Protein AF-A0A7J8TCL9-F1 (afdb_monomer)

Foldseek 3Di:
DQVVVLVVLVVVCVVPPDPFKDKDADPPDSQKIKMWGQADPPALRHLFIWIKIWGHDPPPPQAAIFIFTPFQFLAQQADRRRGGDDCCNPVVPDNPDGPVNVVVVVNVCRVPPDLPDTPHVVLSVCCVPPVPVSSLVRN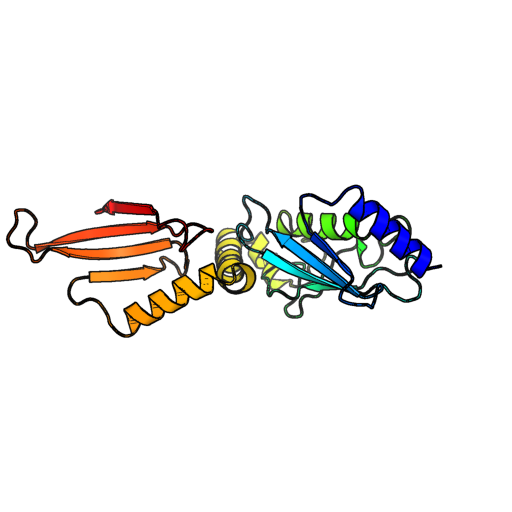LSRLVGGLPPQSVVLVVVQVVCVVPPDPFKHKDDDPNRSQKMKMWGADCDPDPCHRPIWIKIWGHDSPPPVDGIDIDTDD

Structure (mmCIF, N/CA/C/O backbone):
data_AF-A0A7J8TCL9-F1
#
_entry.id   AF-A0A7J8TCL9-F1
#
loop_
_atom_site.group_PDB
_atom_site.id
_atom_site.type_symbol
_atom_site.label_atom_id
_atom_site.label_alt_id
_atom_site.label_comp_id
_atom_site.label_asym_id
_atom_site.label_entity_id
_atom_site.label_seq_id
_atom_site.pdbx_PDB_ins_code
_atom_site.Cartn_x
_atom_site.Cartn_y
_atom_site.Cartn_z
_atom_site.occupancy
_atom_site.B_iso_or_equiv
_atom_site.auth_seq_id
_atom_site.auth_comp_id
_atom_site.auth_asym_id
_atom_site.auth_atom_id
_atom_site.pdbx_PDB_model_num
ATOM 1 N N . MET A 1 1 ? 24.666 -1.829 -22.861 1.00 77.06 1 MET A N 1
ATOM 2 C CA . MET A 1 1 ? 23.802 -0.629 -23.005 1.00 77.06 1 MET A CA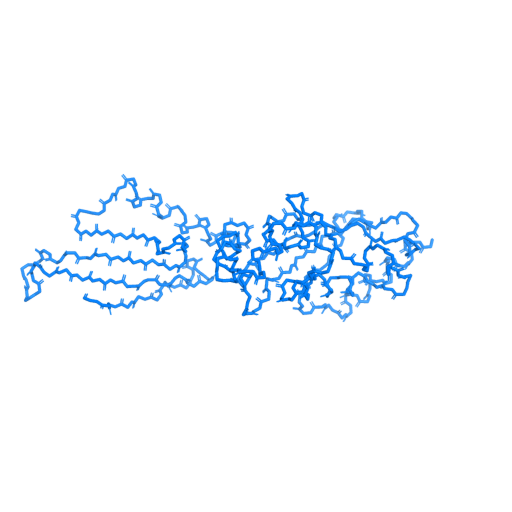 1
ATOM 3 C C . MET A 1 1 ? 22.870 -0.451 -21.810 1.00 77.06 1 MET A C 1
ATOM 5 O O . MET A 1 1 ? 22.810 0.667 -21.307 1.00 77.06 1 MET A O 1
ATOM 9 N N . ALA A 1 2 ? 22.242 -1.523 -21.305 1.00 89.50 2 ALA A N 1
ATOM 10 C CA . ALA A 1 2 ? 21.388 -1.484 -20.113 1.00 89.50 2 ALA A CA 1
ATOM 11 C C . ALA A 1 2 ? 22.060 -0.831 -18.897 1.00 89.50 2 ALA A C 1
ATOM 13 O O . ALA A 1 2 ? 21.565 0.176 -18.406 1.00 89.50 2 ALA A O 1
ATOM 14 N N . SER A 1 3 ? 23.256 -1.274 -18.499 1.00 93.06 3 SER A N 1
ATOM 15 C CA . SER A 1 3 ? 23.971 -0.702 -17.344 1.00 93.06 3 SER A CA 1
ATOM 16 C C . SER A 1 3 ? 24.207 0.810 -17.461 1.00 93.06 3 SER A C 1
ATOM 18 O O . SER A 1 3 ? 24.029 1.538 -16.492 1.00 93.06 3 SER A O 1
ATOM 20 N N . LYS A 1 4 ? 24.534 1.320 -18.661 1.00 94.44 4 LYS A N 1
ATOM 21 C CA . LYS A 1 4 ? 24.709 2.768 -18.897 1.00 94.44 4 LYS A CA 1
ATOM 22 C C . LYS A 1 4 ? 23.394 3.530 -18.714 1.00 94.44 4 LYS A C 1
ATOM 24 O O . LYS A 1 4 ? 23.402 4.629 -18.168 1.00 94.44 4 LYS A O 1
ATOM 29 N N . ARG A 1 5 ? 22.275 2.952 -19.165 1.00 96.06 5 ARG A N 1
ATOM 30 C CA . ARG A 1 5 ? 20.936 3.521 -18.972 1.00 96.06 5 ARG A CA 1
ATOM 31 C C . ARG A 1 5 ? 20.541 3.527 -17.493 1.00 96.06 5 ARG A C 1
ATOM 33 O O . ARG A 1 5 ? 20.107 4.562 -17.007 1.00 96.06 5 ARG A O 1
ATOM 40 N N . ILE A 1 6 ? 20.743 2.415 -16.791 1.00 95.56 6 ILE A N 1
ATOM 41 C CA . ILE A 1 6 ? 20.432 2.269 -15.362 1.00 95.56 6 ILE A CA 1
ATOM 42 C C . ILE A 1 6 ? 21.233 3.275 -14.530 1.00 95.56 6 ILE A C 1
ATOM 44 O O . ILE A 1 6 ? 20.659 4.012 -13.737 1.00 95.56 6 ILE A O 1
ATOM 48 N N . LEU A 1 7 ? 22.545 3.382 -14.769 1.00 94.81 7 LEU A N 1
ATOM 49 C CA . LEU A 1 7 ? 23.401 4.354 -14.082 1.00 94.81 7 LEU A CA 1
ATOM 50 C C . LEU A 1 7 ? 22.993 5.803 -14.364 1.00 94.81 7 LEU A C 1
ATOM 52 O O . LEU A 1 7 ? 23.144 6.656 -13.495 1.00 94.81 7 LEU A O 1
ATOM 56 N N . LYS A 1 8 ? 22.491 6.096 -15.569 1.00 95.69 8 LYS A N 1
ATOM 57 C CA . LYS A 1 8 ? 21.950 7.420 -15.883 1.00 95.69 8 LYS A CA 1
ATOM 58 C C . LYS A 1 8 ? 20.696 7.703 -15.053 1.00 95.69 8 LYS A C 1
ATOM 60 O O . LYS A 1 8 ? 20.659 8.728 -14.389 1.00 95.69 8 LYS A O 1
ATOM 65 N N . GLU A 1 9 ? 19.721 6.793 -15.043 1.00 95.44 9 GLU A N 1
ATOM 66 C CA . GLU A 1 9 ? 18.497 6.979 -14.249 1.00 95.44 9 GLU A CA 1
ATOM 67 C C . GLU A 1 9 ? 18.783 7.077 -12.750 1.00 95.44 9 GLU A C 1
ATOM 69 O O . GLU A 1 9 ? 18.180 7.901 -12.074 1.00 95.44 9 GLU A O 1
ATOM 74 N N . LEU A 1 10 ? 19.744 6.304 -12.235 1.00 94.44 10 LEU A N 1
ATOM 75 C CA . LEU A 1 10 ? 20.178 6.408 -10.844 1.00 94.44 10 LEU A CA 1
ATOM 76 C C . LEU A 1 10 ? 20.744 7.798 -10.526 1.00 94.44 10 LEU A C 1
ATOM 78 O O . LEU A 1 10 ? 20.388 8.384 -9.509 1.00 94.44 10 LEU A O 1
ATOM 82 N N . LYS A 1 11 ? 21.596 8.346 -11.401 1.00 94.94 11 LYS A N 1
ATOM 83 C CA . LYS A 1 11 ? 22.138 9.705 -11.236 1.00 94.94 11 LYS A CA 1
ATOM 84 C C . LYS A 1 11 ? 21.049 10.768 -11.308 1.00 94.94 11 LYS A C 1
ATOM 86 O O . LYS A 1 11 ? 21.080 11.712 -10.525 1.00 94.94 11 LYS A O 1
ATOM 91 N N . ASP A 1 12 ? 20.101 10.613 -12.228 1.00 93.94 12 ASP A N 1
ATOM 92 C CA . ASP A 1 12 ? 18.977 11.537 -12.371 1.00 93.94 12 ASP A CA 1
ATOM 93 C C . ASP A 1 12 ? 18.110 11.523 -11.095 1.00 93.94 12 ASP A C 1
ATOM 95 O O . ASP A 1 12 ? 17.782 12.584 -10.577 1.00 93.94 12 ASP A O 1
ATOM 99 N N . LEU A 1 13 ? 17.846 10.343 -10.517 1.00 93.44 13 LEU A N 1
ATOM 100 C CA . LEU A 1 13 ? 17.117 10.187 -9.249 1.00 93.44 13 LEU A CA 1
ATOM 101 C C . LEU A 1 13 ? 17.879 10.706 -8.025 1.00 93.44 13 LEU A C 1
ATOM 103 O O . LEU A 1 13 ? 17.266 11.218 -7.098 1.00 93.44 13 LEU A O 1
ATOM 107 N N . GLN A 1 14 ? 19.207 10.576 -7.996 1.00 92.00 14 GLN A N 1
ATOM 108 C CA . GLN A 1 14 ? 20.030 11.158 -6.928 1.00 92.00 14 GLN A CA 1
ATOM 109 C C . GLN A 1 14 ? 20.049 12.686 -6.993 1.00 92.00 14 GLN A C 1
ATOM 111 O O . GLN A 1 14 ? 20.155 13.347 -5.963 1.00 92.00 14 GLN A O 1
ATOM 116 N N . LYS A 1 15 ? 19.974 13.244 -8.206 1.00 94.06 15 LYS A N 1
ATOM 117 C CA . LYS A 1 15 ? 19.940 14.687 -8.432 1.00 94.06 15 LYS A CA 1
ATOM 118 C C . LYS A 1 15 ? 18.568 15.286 -8.117 1.00 94.06 15 LYS A C 1
ATOM 120 O O . LYS A 1 15 ? 18.516 16.386 -7.578 1.00 94.06 15 LYS A O 1
ATOM 125 N N . ASP A 1 16 ? 17.499 14.589 -8.484 1.00 91.25 16 ASP A N 1
ATOM 126 C CA . ASP A 1 16 ? 16.115 15.036 -8.321 1.00 91.25 16 ASP A CA 1
ATOM 127 C C . ASP A 1 16 ? 15.238 13.868 -7.831 1.00 91.25 16 ASP A C 1
ATOM 129 O O . ASP A 1 16 ? 14.601 13.171 -8.634 1.00 91.25 16 ASP A O 1
ATOM 133 N N . PRO A 1 17 ? 15.271 13.566 -6.518 1.00 90.25 17 PRO A N 1
ATOM 134 C CA . PRO A 1 17 ? 14.519 12.452 -5.963 1.00 90.25 17 PRO A CA 1
ATOM 135 C C . PRO A 1 17 ? 13.010 12.750 -5.980 1.00 90.25 17 PRO A C 1
ATOM 137 O O . PRO A 1 17 ? 12.591 13.832 -5.563 1.00 90.25 17 PRO A O 1
ATOM 140 N N . PRO A 1 18 ? 12.160 11.796 -6.405 1.00 90.31 18 PRO A N 1
ATOM 141 C CA . PRO A 1 18 ? 10.716 11.990 -6.395 1.00 90.31 18 PRO A CA 1
ATOM 142 C C . PRO A 1 18 ? 10.197 12.164 -4.963 1.00 90.31 18 PRO A C 1
ATOM 144 O O . PRO A 1 18 ? 10.511 11.386 -4.070 1.00 90.31 18 PR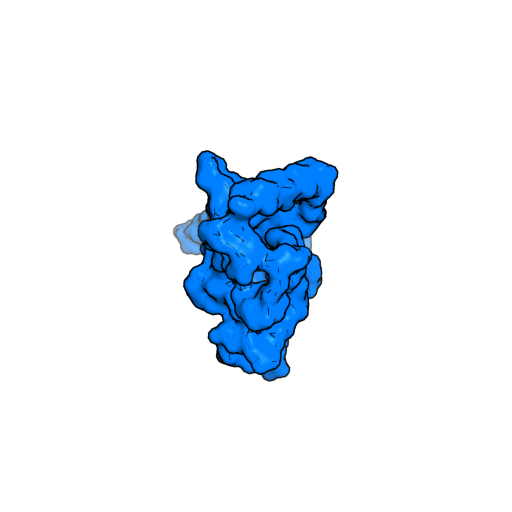O A O 1
ATOM 147 N N . ASN A 1 19 ? 9.337 13.155 -4.743 1.00 90.88 19 ASN A N 1
ATOM 148 C CA . ASN A 1 19 ? 8.748 13.426 -3.426 1.00 90.88 19 ASN A CA 1
ATOM 149 C C . ASN A 1 19 ? 7.701 12.385 -2.981 1.00 90.88 19 ASN A C 1
ATOM 151 O O . ASN A 1 19 ? 7.330 12.347 -1.812 1.00 90.88 19 ASN A O 1
ATOM 155 N N . PHE A 1 20 ? 7.222 11.552 -3.905 1.00 88.94 20 PHE A N 1
ATOM 156 C CA . PHE A 1 20 ? 6.178 10.554 -3.668 1.00 88.94 20 PHE A CA 1
ATOM 157 C C . PHE A 1 20 ? 6.724 9.134 -3.462 1.00 88.94 20 PHE A C 1
ATOM 159 O O . PHE A 1 20 ? 5.944 8.222 -3.207 1.00 88.94 20 PHE A O 1
ATOM 166 N N . CYS A 1 21 ? 8.033 8.895 -3.601 1.00 93.88 21 CYS A N 1
ATOM 167 C CA . CYS A 1 21 ? 8.621 7.587 -3.305 1.00 93.88 21 CYS A CA 1
ATOM 168 C C . CYS A 1 21 ? 10.131 7.661 -3.054 1.00 93.88 21 CYS A C 1
ATOM 170 O O . CYS A 1 21 ? 10.823 8.567 -3.498 1.00 93.88 21 CYS A O 1
ATOM 172 N N . SER A 1 22 ? 10.663 6.660 -2.365 1.00 93.75 22 SER A N 1
ATOM 173 C CA . SER A 1 22 ? 12.096 6.385 -2.296 1.00 93.75 22 SER A CA 1
ATOM 174 C C . SER A 1 22 ? 12.431 5.250 -3.255 1.00 93.75 22 SER A C 1
ATOM 176 O O . SER A 1 22 ? 11.713 4.254 -3.293 1.00 93.75 22 SER A O 1
ATOM 178 N N . LEU A 1 23 ? 13.521 5.387 -4.009 1.00 94.19 23 LEU A N 1
ATOM 179 C CA . LEU A 1 23 ? 13.993 4.405 -4.987 1.00 94.19 23 LEU A CA 1
ATOM 180 C C . LEU A 1 23 ? 15.493 4.191 -4.814 1.00 94.19 23 LEU A C 1
ATOM 182 O O . LEU A 1 23 ? 16.252 5.159 -4.805 1.00 94.19 23 LEU A O 1
ATOM 186 N N . ALA A 1 24 ? 15.922 2.936 -4.714 1.00 91.94 24 ALA A N 1
ATOM 187 C CA . ALA A 1 24 ? 17.337 2.591 -4.649 1.00 91.94 24 ALA A CA 1
ATOM 188 C C . ALA A 1 24 ? 17.596 1.174 -5.187 1.00 91.94 24 ALA A C 1
ATOM 190 O O . ALA A 1 24 ? 16.719 0.316 -5.072 1.00 91.94 24 ALA A O 1
ATOM 191 N N . PRO A 1 25 ? 18.791 0.892 -5.732 1.00 93.88 25 PRO A N 1
ATOM 192 C CA . PRO A 1 25 ? 19.242 -0.476 -5.968 1.00 93.88 25 PRO A CA 1
ATOM 193 C C . PRO A 1 25 ? 19.217 -1.322 -4.684 1.00 93.88 25 PRO A C 1
ATOM 195 O O . PRO A 1 25 ? 19.504 -0.825 -3.594 1.00 93.88 25 PRO A O 1
ATOM 198 N N . GLU A 1 26 ? 18.863 -2.597 -4.814 1.00 90.38 26 GLU A N 1
ATOM 199 C CA . GLU A 1 26 ? 18.900 -3.588 -3.742 1.00 90.38 26 GLU A CA 1
ATOM 200 C C . GLU A 1 26 ? 20.303 -4.210 -3.700 1.00 90.38 26 GLU A C 1
ATOM 202 O O . GLU A 1 26 ? 20.681 -4.996 -4.568 1.00 90.38 26 GLU A O 1
ATOM 207 N N . ASN A 1 27 ? 21.067 -3.880 -2.657 1.00 81.94 27 ASN A N 1
ATOM 208 C CA . ASN A 1 27 ? 22.441 -4.350 -2.454 1.00 81.94 27 ASN A CA 1
ATOM 209 C C . ASN A 1 27 ? 23.379 -3.954 -3.616 1.00 81.94 27 ASN A C 1
ATOM 211 O O . ASN A 1 27 ? 23.321 -2.835 -4.124 1.00 81.94 27 ASN A O 1
ATOM 215 N N . GLU A 1 28 ? 24.279 -4.859 -4.007 1.00 82.75 28 GLU A N 1
ATOM 216 C CA . GLU A 1 28 ? 25.274 -4.645 -5.064 1.00 82.75 28 GLU A CA 1
ATOM 217 C C . GLU A 1 28 ? 24.708 -4.862 -6.481 1.00 82.75 28 GLU A C 1
ATOM 219 O O . GLU A 1 28 ? 25.339 -4.465 -7.464 1.00 82.75 28 GLU A O 1
ATOM 224 N N . ASP A 1 29 ? 23.516 -5.463 -6.614 1.00 89.25 29 ASP A N 1
ATOM 225 C CA . ASP A 1 29 ? 22.905 -5.723 -7.919 1.00 89.25 29 ASP A CA 1
ATOM 226 C C . ASP A 1 29 ? 22.082 -4.523 -8.402 1.00 89.25 29 ASP A C 1
ATOM 228 O O . ASP A 1 29 ? 20.910 -4.337 -8.079 1.00 89.25 29 ASP A O 1
ATOM 232 N N . MET A 1 30 ? 22.698 -3.726 -9.271 1.00 91.31 30 MET A N 1
ATOM 233 C CA . MET A 1 30 ? 22.084 -2.551 -9.893 1.00 91.31 30 MET A CA 1
ATOM 234 C C . MET A 1 30 ? 20.908 -2.861 -10.841 1.00 91.31 30 MET A C 1
ATOM 236 O O . MET A 1 30 ? 20.262 -1.920 -11.305 1.00 91.31 30 MET A O 1
ATOM 240 N N . PHE A 1 31 ? 20.598 -4.128 -11.135 1.00 95.75 31 PHE A N 1
ATOM 241 C CA . PHE A 1 31 ? 19.406 -4.521 -11.899 1.00 95.75 31 PHE A CA 1
ATOM 242 C C . PHE A 1 31 ? 18.189 -4.803 -11.017 1.00 95.75 31 PHE A C 1
ATOM 244 O O . PHE A 1 31 ? 17.072 -4.874 -11.533 1.00 95.75 31 PHE A O 1
ATOM 251 N N . ILE A 1 32 ? 18.368 -4.926 -9.704 1.00 96.50 32 ILE A N 1
ATOM 252 C CA . ILE A 1 32 ? 17.274 -5.135 -8.759 1.00 96.50 32 ILE A CA 1
ATOM 253 C C . ILE A 1 32 ? 17.160 -3.897 -7.896 1.00 96.50 32 ILE A C 1
ATOM 255 O O . ILE A 1 32 ? 18.137 -3.425 -7.334 1.00 96.50 32 ILE A O 1
ATOM 259 N N . TRP A 1 33 ? 15.975 -3.311 -7.849 1.00 96.81 33 TRP A N 1
ATOM 260 C CA . TRP A 1 33 ? 15.717 -2.092 -7.105 1.00 96.81 33 TRP A CA 1
ATOM 261 C C . TRP A 1 33 ? 14.600 -2.334 -6.102 1.00 96.81 33 TRP A C 1
ATOM 263 O O . TRP A 1 33 ? 13.673 -3.118 -6.333 1.00 96.81 33 TRP A O 1
ATOM 273 N N . GLN A 1 34 ? 14.688 -1.620 -4.993 1.00 96.25 34 GLN A N 1
ATOM 274 C CA . GLN A 1 34 ? 13.631 -1.490 -4.013 1.00 96.25 34 GLN A CA 1
ATOM 275 C C . GLN A 1 34 ? 13.021 -0.097 -4.117 1.00 96.25 34 GLN A C 1
ATOM 277 O O . GLN A 1 34 ? 13.719 0.901 -4.334 1.00 96.25 34 GLN A O 1
ATOM 282 N N . ALA A 1 35 ? 11.707 -0.043 -3.961 1.00 96.56 35 ALA A N 1
ATOM 283 C CA . ALA A 1 35 ? 10.979 1.201 -3.862 1.00 96.56 35 ALA A CA 1
ATOM 284 C C . ALA A 1 35 ? 10.091 1.187 -2.629 1.00 96.56 35 ALA A C 1
ATOM 286 O O . ALA A 1 35 ? 9.530 0.151 -2.272 1.00 96.56 35 ALA A O 1
ATOM 287 N N . THR A 1 36 ? 9.915 2.357 -2.039 1.00 95.56 36 THR A N 1
ATOM 288 C CA . THR A 1 36 ? 8.954 2.559 -0.965 1.00 95.56 36 THR A CA 1
ATOM 289 C C . THR A 1 36 ? 8.138 3.798 -1.264 1.00 95.56 36 THR A C 1
ATOM 291 O O . THR A 1 36 ? 8.709 4.846 -1.554 1.00 95.56 36 THR A O 1
ATOM 294 N N . MET A 1 37 ? 6.817 3.706 -1.175 1.00 95.88 37 MET A N 1
ATOM 295 C CA . MET A 1 37 ? 5.927 4.849 -1.370 1.00 95.88 37 MET A CA 1
ATOM 296 C C . MET A 1 37 ? 4.851 4.901 -0.282 1.00 95.88 37 MET A C 1
ATOM 298 O O . MET A 1 37 ? 4.347 3.847 0.119 1.00 95.88 37 MET A O 1
ATOM 302 N N . PRO A 1 38 ? 4.504 6.095 0.227 1.00 95.12 38 PRO A N 1
ATOM 303 C CA . PRO A 1 38 ? 3.322 6.255 1.055 1.00 95.12 38 PRO A CA 1
ATOM 304 C C . PRO A 1 38 ? 2.065 6.007 0.214 1.00 95.12 38 PRO A C 1
ATOM 306 O O . PRO A 1 38 ? 2.077 6.175 -1.007 1.00 95.12 38 PRO A O 1
ATOM 309 N N . GLY A 1 39 ? 0.971 5.615 0.855 1.00 95.75 39 GLY A N 1
ATOM 310 C CA . GLY A 1 39 ? -0.330 5.637 0.203 1.00 95.75 39 GLY A CA 1
ATOM 311 C C . GLY A 1 39 ? -0.820 7.073 -0.014 1.00 95.75 39 GLY A C 1
ATOM 312 O O . GLY A 1 39 ? -0.538 7.939 0.821 1.00 95.75 39 GLY A O 1
ATOM 313 N N . PRO A 1 40 ? -1.548 7.350 -1.111 1.00 96.00 40 PRO A N 1
ATOM 314 C CA . PRO A 1 40 ? -2.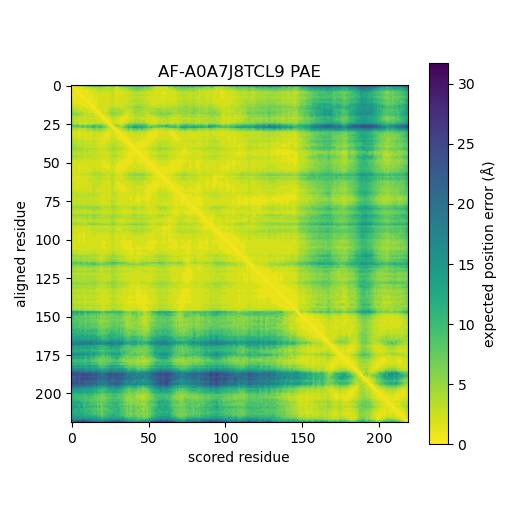063 8.687 -1.380 1.00 96.00 40 PRO A CA 1
ATOM 315 C C . PRO A 1 40 ? -3.002 9.207 -0.287 1.00 96.00 40 PRO A C 1
ATOM 317 O O . PRO A 1 40 ? -3.791 8.445 0.275 1.00 96.00 40 PRO A O 1
ATOM 320 N N . LEU A 1 41 ? -2.954 10.516 -0.036 1.00 91.69 41 LEU A N 1
ATOM 321 C CA . LEU A 1 41 ? -3.921 11.203 0.825 1.00 91.69 41 LEU A CA 1
ATOM 322 C C . LEU A 1 41 ? -5.334 11.100 0.241 1.00 91.69 41 LEU A C 1
ATOM 324 O O . LEU A 1 41 ? -5.502 11.082 -0.980 1.00 91.69 41 LEU A O 1
ATOM 328 N N . ASN A 1 42 ? -6.342 11.093 1.111 1.00 91.56 42 ASN A N 1
ATOM 329 C CA . ASN A 1 42 ? -7.755 10.944 0.762 1.00 91.56 42 ASN A CA 1
ATOM 330 C C . ASN A 1 42 ? -8.051 9.653 -0.021 1.00 91.56 42 ASN A C 1
ATOM 332 O O . ASN A 1 42 ? -8.952 9.605 -0.855 1.00 91.56 42 ASN A O 1
ATOM 336 N N . SER A 1 43 ? -7.278 8.600 0.243 1.00 95.50 43 SER A N 1
ATOM 337 C CA . SER A 1 43 ? -7.477 7.266 -0.321 1.00 95.50 43 SER A CA 1
ATOM 338 C C . SER A 1 43 ? -7.553 6.235 0.811 1.00 95.50 43 SER A C 1
ATOM 340 O O . SER A 1 43 ? -7.050 6.488 1.909 1.00 95.50 43 SER A O 1
ATOM 342 N N . PRO A 1 44 ? -8.111 5.032 0.585 1.00 96.31 44 PRO A N 1
ATOM 343 C CA . PRO A 1 44 ? -8.070 3.965 1.590 1.00 96.31 44 PRO A CA 1
ATOM 344 C C . PRO A 1 44 ? -6.642 3.457 1.885 1.00 96.31 44 PRO A C 1
ATOM 346 O O . PRO A 1 44 ? -6.450 2.607 2.752 1.00 96.31 44 PRO A O 1
ATOM 349 N N . TYR A 1 45 ? -5.635 3.957 1.165 1.00 97.31 45 TYR A N 1
ATOM 350 C CA . TYR A 1 45 ? -4.224 3.628 1.346 1.00 97.31 45 TYR A CA 1
ATOM 351 C C . TYR A 1 45 ? -3.470 4.638 2.215 1.00 97.31 45 TYR A C 1
ATOM 353 O O . TYR A 1 45 ? -2.313 4.389 2.554 1.00 97.31 45 TYR A O 1
ATOM 361 N N . GLU A 1 46 ? -4.101 5.757 2.579 1.00 93.69 46 GLU A N 1
ATOM 362 C CA . GLU A 1 46 ? -3.499 6.805 3.403 1.00 93.69 46 GLU A CA 1
ATOM 363 C C . GLU A 1 46 ? -2.905 6.249 4.710 1.00 93.69 46 GLU A C 1
ATOM 365 O O . GLU A 1 46 ? -3.450 5.338 5.332 1.00 93.69 46 GLU A O 1
ATOM 370 N N . GLY A 1 47 ? -1.739 6.772 5.100 1.00 90.31 47 GLY A N 1
ATOM 371 C CA . GLY A 1 47 ? -0.982 6.312 6.269 1.00 90.31 47 GLY A CA 1
ATOM 372 C C . GLY A 1 47 ? -0.211 5.002 6.057 1.00 90.31 47 GLY A C 1
ATOM 373 O O . GLY A 1 47 ? 0.711 4.710 6.817 1.00 90.31 47 GLY A O 1
ATOM 374 N N . GLY A 1 48 ? -0.522 4.236 5.008 1.00 94.50 48 GLY A N 1
ATOM 375 C CA . GLY A 1 48 ? 0.233 3.049 4.620 1.00 94.50 48 GLY A CA 1
ATOM 376 C C . GLY A 1 48 ? 1.581 3.381 3.978 1.00 94.50 48 GLY A C 1
ATOM 377 O O . GLY A 1 48 ? 1.722 4.366 3.256 1.00 94.50 48 GLY A O 1
ATOM 378 N N . LYS A 1 49 ? 2.571 2.516 4.194 1.00 95.38 49 LYS A N 1
ATOM 379 C CA . LYS A 1 49 ? 3.875 2.508 3.527 1.00 95.38 49 LYS A CA 1
ATOM 380 C C . LYS A 1 49 ? 4.005 1.215 2.724 1.00 95.38 49 LYS A C 1
ATOM 382 O O . LYS A 1 49 ? 4.076 0.124 3.287 1.00 95.38 49 LYS A O 1
ATOM 387 N N . PHE A 1 50 ? 4.032 1.340 1.403 1.00 97.12 50 PHE A N 1
ATOM 388 C CA . PHE A 1 50 ? 4.067 0.208 0.484 1.00 97.12 50 PHE A CA 1
ATOM 389 C C . PHE A 1 50 ? 5.474 -0.005 -0.053 1.00 97.12 50 PHE A C 1
ATOM 391 O O . PHE A 1 50 ? 6.083 0.910 -0.606 1.00 97.12 50 PHE A O 1
ATOM 398 N N . GLU A 1 51 ? 5.968 -1.229 0.090 1.00 96.81 51 GLU A N 1
ATOM 399 C CA . GLU A 1 51 ? 7.248 -1.667 -0.449 1.00 96.81 51 GLU A CA 1
ATOM 400 C C . GLU A 1 51 ? 7.045 -2.387 -1.778 1.00 96.81 51 GLU A C 1
ATOM 402 O O . GLU A 1 51 ? 6.147 -3.222 -1.929 1.00 96.81 51 GLU A O 1
ATOM 407 N N . LEU A 1 52 ? 7.910 -2.091 -2.741 1.00 97.88 52 LEU A N 1
ATOM 408 C CA . LEU A 1 52 ? 7.898 -2.666 -4.074 1.00 97.88 52 LEU A CA 1
ATOM 409 C C . LEU A 1 52 ? 9.298 -3.133 -4.454 1.00 97.88 52 LEU A C 1
ATOM 411 O O . LEU A 1 52 ? 10.312 -2.580 -4.029 1.00 97.88 52 LEU A O 1
ATOM 415 N N . ARG A 1 53 ? 9.339 -4.152 -5.305 1.00 97.38 53 ARG A N 1
ATOM 416 C CA . ARG A 1 53 ? 10.556 -4.679 -5.910 1.00 97.38 53 ARG A CA 1
ATOM 417 C C . ARG A 1 53 ? 10.485 -4.514 -7.417 1.00 97.38 53 ARG A C 1
ATOM 419 O O . ARG A 1 53 ? 9.484 -4.869 -8.037 1.00 97.38 53 ARG A O 1
ATOM 426 N N . ILE A 1 54 ? 11.566 -4.022 -7.999 1.00 97.94 54 ILE A N 1
ATOM 427 C CA . ILE A 1 54 ? 11.687 -3.732 -9.423 1.00 97.94 54 ILE A CA 1
ATOM 428 C C . ILE A 1 54 ? 12.861 -4.550 -9.959 1.00 97.94 54 ILE A C 1
ATOM 430 O O . ILE A 1 54 ? 13.973 -4.438 -9.458 1.00 97.94 54 ILE A O 1
ATOM 434 N N . HIS A 1 55 ? 12.622 -5.372 -10.975 1.00 97.62 55 HIS A N 1
ATOM 435 C CA . HIS A 1 55 ? 13.667 -6.086 -11.705 1.00 97.62 55 HIS A CA 1
ATOM 436 C C . HIS A 1 55 ? 13.803 -5.507 -13.106 1.00 97.62 55 HIS A C 1
ATOM 438 O O . HIS A 1 55 ? 12.868 -5.553 -13.911 1.00 97.62 55 HIS A O 1
ATOM 444 N N . LEU A 1 56 ? 14.988 -4.994 -13.404 1.00 97.06 56 LEU A N 1
ATOM 445 C CA . LEU A 1 56 ? 15.366 -4.471 -14.705 1.00 97.06 56 LEU A CA 1
ATOM 446 C C . LEU A 1 56 ? 15.926 -5.629 -15.541 1.00 97.06 56 LEU A C 1
ATOM 448 O O . LEU A 1 56 ? 16.852 -6.308 -15.096 1.00 97.06 56 LEU A O 1
ATOM 452 N N . PRO A 1 57 ? 15.382 -5.908 -16.735 1.00 96.44 57 PRO A N 1
ATOM 453 C CA . PRO A 1 57 ? 15.879 -7.008 -17.548 1.00 96.44 57 PRO A CA 1
ATOM 454 C C . PRO A 1 57 ? 17.241 -6.670 -18.194 1.00 96.44 57 PRO A C 1
ATOM 456 O O . PRO A 1 57 ? 17.581 -5.493 -18.352 1.00 96.44 57 PRO A O 1
ATOM 459 N N . PRO A 1 58 ? 18.024 -7.674 -18.637 1.00 94.56 58 PRO A N 1
ATOM 460 C CA . PRO A 1 58 ? 19.324 -7.445 -19.283 1.00 94.56 58 PRO A CA 1
ATOM 461 C C . PRO A 1 58 ? 19.269 -6.581 -20.555 1.00 94.56 58 PRO A C 1
ATOM 463 O O . PRO A 1 58 ? 20.252 -5.931 -20.912 1.00 94.56 58 PRO A O 1
ATOM 466 N N . ASP A 1 59 ? 18.123 -6.557 -21.236 1.00 94.94 59 ASP A N 1
ATOM 467 C CA . ASP A 1 59 ? 17.842 -5.762 -22.433 1.00 94.94 59 ASP A CA 1
ATOM 468 C C . ASP A 1 59 ? 17.096 -4.448 -22.134 1.00 94.94 59 ASP A C 1
ATOM 470 O O . ASP A 1 59 ? 16.609 -3.783 -23.049 1.00 94.94 59 ASP A O 1
ATOM 474 N N . TYR A 1 60 ? 17.045 -4.016 -20.870 1.00 96.81 60 TYR A N 1
ATOM 475 C CA . TYR A 1 60 ? 16.537 -2.695 -20.501 1.00 96.81 60 TYR A CA 1
ATOM 476 C C . TYR A 1 60 ? 17.287 -1.582 -21.266 1.00 96.81 60 TYR A C 1
ATOM 478 O O . TYR A 1 60 ? 18.518 -1.633 -21.377 1.00 96.81 60 TYR A O 1
ATOM 486 N N . PRO A 1 61 ? 16.604 -0.549 -21.798 1.00 96.12 61 PRO A N 1
ATOM 487 C CA . PRO A 1 61 ? 15.178 -0.226 -21.670 1.00 96.12 61 PRO A CA 1
ATOM 488 C C . PRO A 1 61 ? 14.292 -0.741 -22.821 1.00 96.12 61 PRO A C 1
ATOM 490 O O . PRO A 1 61 ? 13.174 -0.260 -22.990 1.00 96.12 61 PRO A O 1
ATOM 493 N N . PHE A 1 62 ? 14.759 -1.680 -23.647 1.00 96.25 62 PHE A N 1
ATOM 494 C CA . PHE A 1 62 ? 13.959 -2.206 -24.762 1.00 96.25 62 PHE A CA 1
ATOM 495 C C . PHE A 1 62 ? 12.829 -3.129 -24.298 1.00 96.25 62 PHE A C 1
ATOM 497 O O . PHE A 1 62 ? 11.798 -3.198 -24.961 1.00 96.25 62 PHE A O 1
ATOM 504 N N . LYS A 1 63 ? 12.985 -3.770 -23.134 1.00 96.25 63 LYS A N 1
ATOM 505 C CA . LYS A 1 63 ? 11.894 -4.426 -22.403 1.00 96.25 63 LYS A CA 1
ATOM 506 C C . LYS A 1 63 ? 11.546 -3.672 -21.115 1.00 96.25 63 LYS A C 1
ATOM 508 O O . LYS A 1 63 ? 12.447 -3.071 -20.517 1.00 96.25 63 LYS A O 1
ATOM 513 N N . PRO A 1 64 ? 10.272 -3.717 -20.681 1.00 97.19 64 PRO A N 1
ATOM 514 C CA . PRO A 1 64 ? 9.836 -3.080 -19.445 1.00 97.19 64 PRO A CA 1
ATOM 515 C C . PRO A 1 64 ? 10.474 -3.718 -18.205 1.00 97.19 64 PRO A C 1
ATOM 517 O O . PRO A 1 64 ? 10.830 -4.903 -18.226 1.00 97.19 64 PRO A O 1
ATOM 520 N N . PRO A 1 65 ? 10.586 -2.962 -17.099 1.00 97.56 65 PRO A N 1
ATOM 521 C CA . PRO A 1 65 ? 10.903 -3.538 -15.803 1.00 97.56 65 PRO A CA 1
ATOM 522 C C . PRO A 1 65 ? 9.764 -4.445 -15.321 1.00 97.56 65 PRO A C 1
ATOM 524 O O . PRO A 1 65 ? 8.590 -4.189 -15.582 1.00 97.56 65 PRO A O 1
ATOM 527 N N . LYS A 1 66 ? 10.097 -5.475 -14.542 1.00 97.44 66 LYS A N 1
ATOM 528 C CA . LYS A 1 66 ? 9.107 -6.240 -13.776 1.00 97.44 66 LYS A CA 1
ATOM 529 C C . LYS A 1 66 ? 8.961 -5.608 -12.400 1.00 97.44 66 LYS A C 1
ATOM 531 O O . LYS A 1 66 ? 9.914 -5.628 -11.625 1.00 97.44 66 LYS A O 1
ATOM 536 N N . VAL A 1 67 ? 7.785 -5.071 -12.096 1.00 97.94 67 VAL A N 1
ATOM 537 C CA . VAL A 1 67 ? 7.494 -4.431 -10.807 1.00 97.94 67 VAL A CA 1
ATOM 538 C C . VAL A 1 67 ? 6.465 -5.253 -10.044 1.00 97.94 67 VAL A C 1
ATOM 540 O O . VAL A 1 67 ? 5.465 -5.682 -10.621 1.00 97.94 67 VAL A O 1
ATOM 543 N N . ALA A 1 68 ? 6.712 -5.474 -8.756 1.00 97.81 68 ALA A N 1
ATOM 544 C CA . ALA A 1 68 ? 5.779 -6.158 -7.875 1.00 97.81 68 ALA A CA 1
ATOM 545 C C . ALA A 1 68 ? 5.754 -5.523 -6.484 1.00 97.81 68 ALA A C 1
ATOM 547 O O . ALA A 1 68 ? 6.793 -5.136 -5.950 1.00 97.81 68 ALA A O 1
ATOM 548 N N . PHE A 1 69 ? 4.573 -5.461 -5.880 1.00 98.19 69 PHE A N 1
ATOM 549 C CA . PHE A 1 69 ? 4.411 -5.127 -4.471 1.00 98.19 69 PHE A CA 1
ATOM 550 C C . PHE A 1 69 ? 4.957 -6.257 -3.592 1.00 98.19 69 PHE A C 1
ATOM 552 O O . PHE A 1 69 ? 4.659 -7.431 -3.808 1.00 98.19 69 PHE A O 1
ATOM 559 N N . ARG A 1 70 ? 5.750 -5.893 -2.582 1.00 96.44 70 ARG A N 1
ATOM 560 C CA . ARG A 1 70 ? 6.096 -6.767 -1.452 1.00 96.44 70 ARG A CA 1
ATOM 561 C C . ARG A 1 70 ? 5.034 -6.676 -0.361 1.00 96.44 70 ARG A C 1
ATOM 563 O O . ARG A 1 70 ? 4.643 -7.697 0.200 1.00 96.44 70 ARG A O 1
ATOM 570 N N . SER A 1 71 ? 4.547 -5.466 -0.091 1.00 95.44 71 SER A N 1
ATOM 571 C CA . SER A 1 71 ? 3.425 -5.242 0.822 1.00 95.44 71 SER A CA 1
ATOM 572 C C . SER A 1 71 ? 2.134 -5.795 0.222 1.00 95.44 71 SER A C 1
ATOM 574 O O . SER A 1 71 ? 1.822 -5.546 -0.941 1.00 95.44 71 SER A O 1
ATOM 576 N N . LYS A 1 72 ? 1.345 -6.519 1.019 1.00 96.44 72 LYS A N 1
ATOM 577 C CA . LYS A 1 72 ? 0.001 -6.932 0.597 1.00 96.44 72 LYS A CA 1
ATOM 578 C C . LYS A 1 72 ? -0.891 -5.702 0.452 1.00 96.44 72 LYS A C 1
ATOM 580 O O . LYS A 1 72 ? -0.880 -4.826 1.311 1.00 96.44 72 LYS A O 1
ATOM 585 N N . ILE A 1 73 ? -1.687 -5.671 -0.609 1.00 98.00 73 ILE A N 1
ATOM 586 C CA . ILE A 1 73 ? -2.595 -4.568 -0.918 1.00 98.00 73 ILE A CA 1
ATOM 587 C C . ILE A 1 73 ? -3.881 -5.112 -1.543 1.00 98.00 73 ILE A C 1
ATOM 589 O O . ILE A 1 73 ? -3.851 -6.099 -2.276 1.00 98.00 73 ILE A O 1
ATOM 593 N N . PHE A 1 74 ? -5.007 -4.477 -1.225 1.00 98.06 74 PHE A N 1
ATOM 594 C CA . PHE A 1 74 ? -6.308 -4.778 -1.817 1.00 98.06 74 PHE A CA 1
ATOM 595 C C . PHE A 1 74 ? -6.607 -3.730 -2.890 1.00 98.06 74 PHE A C 1
ATOM 597 O O . PHE A 1 74 ? -6.894 -2.584 -2.548 1.00 98.06 74 PHE A O 1
ATOM 604 N N . HIS A 1 75 ? -6.459 -4.080 -4.172 1.00 98.38 75 HIS A N 1
ATOM 605 C CA . HIS A 1 75 ? -6.552 -3.117 -5.274 1.00 98.38 75 HIS A CA 1
ATOM 606 C C . HIS A 1 75 ? -6.944 -3.793 -6.610 1.00 98.38 75 HIS A C 1
ATOM 608 O O . HIS A 1 75 ? -6.428 -4.869 -6.902 1.00 98.38 75 HIS A O 1
ATOM 614 N N . PRO A 1 76 ? -7.779 -3.175 -7.475 1.00 98.00 76 PRO A N 1
ATOM 615 C CA . PRO A 1 76 ? -8.238 -3.779 -8.738 1.00 98.00 76 PRO A CA 1
ATOM 616 C C . PRO A 1 76 ? -7.124 -4.163 -9.725 1.00 98.00 76 PRO A C 1
ATOM 618 O O . PRO A 1 76 ? -7.229 -5.146 -10.455 1.00 98.00 76 PRO A O 1
ATOM 621 N N . ASN A 1 77 ? -6.048 -3.376 -9.778 1.00 98.12 77 ASN A N 1
ATOM 622 C CA . ASN A 1 77 ? -4.929 -3.578 -10.712 1.00 98.12 77 ASN A CA 1
ATOM 623 C C . ASN A 1 77 ? -3.728 -4.320 -10.110 1.00 98.12 77 ASN A C 1
ATOM 625 O O . ASN A 1 77 ? -2.682 -4.378 -10.758 1.00 98.12 77 ASN A O 1
ATOM 629 N N . ILE A 1 78 ? -3.831 -4.829 -8.877 1.00 98.12 78 ILE A N 1
ATOM 630 C CA . ILE A 1 78 ? -2.724 -5.503 -8.185 1.00 98.12 78 ILE A CA 1
ATOM 631 C C . ILE A 1 78 ? -3.237 -6.820 -7.617 1.00 98.12 78 ILE A C 1
ATOM 633 O O . ILE A 1 78 ? -4.156 -6.830 -6.806 1.00 98.12 78 ILE A O 1
ATOM 637 N N . ASN A 1 79 ? -2.639 -7.932 -8.035 1.00 95.94 79 ASN A N 1
ATOM 638 C CA . ASN A 1 79 ? -3.090 -9.247 -7.588 1.00 95.94 79 ASN A CA 1
ATOM 639 C C . ASN A 1 79 ? -2.498 -9.652 -6.228 1.00 95.94 79 ASN A C 1
ATOM 641 O O . ASN A 1 79 ? -1.570 -9.028 -5.708 1.00 95.94 79 ASN A O 1
ATOM 645 N N . LYS A 1 80 ? -2.969 -10.778 -5.679 1.00 93.44 80 LYS A N 1
ATOM 646 C CA . LYS A 1 80 ? -2.492 -11.336 -4.393 1.00 93.44 80 LYS A CA 1
ATOM 647 C C . LYS A 1 80 ? -0.983 -11.630 -4.304 1.00 93.44 80 LYS A C 1
ATOM 649 O O . LYS A 1 80 ? -0.454 -11.727 -3.199 1.00 93.44 80 LYS A O 1
ATOM 654 N N . ASN A 1 81 ? -0.302 -11.787 -5.442 1.00 94.38 81 ASN A N 1
ATOM 655 C CA . ASN A 1 81 ? 1.149 -12.001 -5.519 1.00 94.38 81 ASN A CA 1
ATOM 656 C C . ASN A 1 81 ? 1.927 -10.679 -5.667 1.00 94.38 81 ASN A C 1
ATOM 658 O O . ASN A 1 81 ? 3.137 -10.704 -5.885 1.00 94.38 81 ASN A O 1
ATOM 662 N N . GLY A 1 82 ? 1.235 -9.538 -5.630 1.00 96.31 82 GLY A N 1
ATOM 663 C CA . GLY A 1 82 ? 1.806 -8.207 -5.804 1.00 96.31 82 GLY A CA 1
ATOM 664 C C . GLY A 1 82 ? 2.080 -7.822 -7.257 1.00 96.31 82 GLY A C 1
ATOM 665 O O . GLY A 1 82 ? 2.672 -6.775 -7.496 1.00 96.31 82 GLY A O 1
ATOM 666 N N . SER A 1 83 ? 1.681 -8.634 -8.241 1.00 96.94 83 SER A N 1
ATOM 667 C CA . SER A 1 83 ? 1.876 -8.290 -9.657 1.00 96.94 83 SER A CA 1
ATOM 668 C C . SER A 1 83 ? 0.950 -7.147 -10.057 1.00 96.94 83 SER A C 1
ATOM 670 O O . SER A 1 83 ? -0.213 -7.135 -9.661 1.00 96.94 83 SER A O 1
ATOM 672 N N . ILE A 1 84 ? 1.461 -6.222 -10.868 1.00 97.31 84 ILE A N 1
ATOM 673 C CA . ILE A 1 84 ? 0.757 -5.002 -11.274 1.00 97.31 84 ILE A CA 1
ATOM 674 C C . ILE A 1 84 ? 0.346 -5.120 -12.741 1.00 97.31 84 ILE A C 1
ATOM 676 O O . ILE A 1 84 ? 1.179 -5.409 -13.601 1.00 97.31 84 ILE A O 1
ATOM 680 N N . GLY A 1 85 ? -0.928 -4.876 -13.038 1.00 93.44 85 GLY A N 1
ATOM 681 C CA . GLY A 1 85 ? -1.463 -4.911 -14.397 1.00 93.44 85 GLY A CA 1
ATOM 682 C C . GLY A 1 85 ? -1.812 -3.519 -14.881 1.00 93.44 85 GLY A C 1
ATOM 683 O O . GLY A 1 85 ? -2.973 -3.132 -14.837 1.00 93.44 85 GLY A O 1
ATOM 684 N N . ILE A 1 86 ? -0.800 -2.791 -15.350 1.00 93.56 86 ILE A N 1
ATOM 685 C CA . ILE A 1 86 ? -0.963 -1.505 -16.037 1.00 93.56 86 ILE A CA 1
ATOM 686 C C . ILE A 1 86 ? -0.302 -1.560 -17.411 1.00 93.56 86 ILE A C 1
ATOM 688 O O . ILE A 1 86 ? 0.708 -2.239 -17.609 1.00 93.56 86 ILE A O 1
ATOM 692 N N . ASP A 1 87 ? -0.886 -0.843 -18.359 1.00 92.38 87 ASP A N 1
ATOM 693 C CA . ASP A 1 87 ? -0.504 -0.816 -19.773 1.00 92.38 87 ASP A CA 1
ATOM 694 C C . ASP A 1 87 ? 0.949 -0.370 -20.015 1.00 92.38 87 ASP A C 1
ATOM 696 O O . ASP A 1 87 ? 1.640 -0.933 -20.866 1.00 92.38 87 ASP A O 1
ATOM 700 N N . ILE A 1 88 ? 1.468 0.572 -19.220 1.00 94.94 88 ILE A N 1
ATOM 701 C CA . ILE A 1 88 ? 2.856 1.045 -19.338 1.00 94.94 88 ILE A CA 1
ATOM 702 C C . ILE A 1 88 ? 3.904 -0.025 -18.996 1.00 94.94 88 ILE A C 1
ATOM 704 O O . ILE A 1 88 ? 5.064 0.132 -19.363 1.00 94.94 88 ILE A O 1
ATOM 708 N N . LEU A 1 89 ? 3.520 -1.099 -18.294 1.00 95.06 89 LEU A N 1
ATOM 709 C CA . LEU A 1 89 ? 4.371 -2.266 -18.019 1.00 95.06 89 LEU A CA 1
ATOM 710 C C . LEU A 1 89 ? 4.166 -3.394 -19.046 1.00 95.06 89 LEU A C 1
ATOM 712 O O . LEU A 1 89 ? 4.815 -4.437 -18.950 1.00 95.06 89 LEU A O 1
ATOM 716 N N . LYS A 1 90 ? 3.263 -3.194 -20.012 1.00 91.62 90 LYS A N 1
ATOM 717 C CA . LYS A 1 90 ? 2.872 -4.148 -21.052 1.00 91.62 90 LYS A CA 1
ATOM 718 C C . LYS A 1 90 ? 3.147 -3.543 -22.440 1.00 91.62 90 LYS A C 1
ATOM 720 O O . LYS A 1 90 ? 4.300 -3.340 -22.816 1.00 91.62 90 LYS A O 1
ATOM 725 N N . ASP A 1 91 ? 2.094 -3.268 -23.202 1.00 92.62 91 ASP A N 1
ATOM 726 C CA . ASP A 1 91 ? 2.093 -2.844 -24.600 1.00 92.62 91 ASP A CA 1
ATOM 727 C C . ASP A 1 91 ? 2.411 -1.356 -24.794 1.00 92.62 91 ASP A C 1
ATOM 729 O O . ASP A 1 91 ? 2.936 -0.980 -25.840 1.00 92.62 91 ASP A O 1
ATOM 733 N N . LYS A 1 92 ? 2.177 -0.511 -23.781 1.00 95.19 92 LYS A N 1
ATOM 734 C CA . LYS A 1 92 ? 2.514 0.922 -23.839 1.00 95.19 92 LYS A CA 1
ATOM 735 C C . LYS A 1 92 ? 3.905 1.246 -23.303 1.00 95.19 92 LYS A C 1
ATOM 737 O O . LYS A 1 92 ? 4.268 2.422 -23.198 1.00 95.19 92 LYS A O 1
ATOM 742 N N . TRP A 1 93 ? 4.707 0.232 -22.972 1.00 97.44 93 TRP A N 1
ATOM 743 C CA . TRP A 1 93 ? 6.105 0.451 -22.629 1.00 97.44 93 TRP A CA 1
ATOM 744 C C . TRP A 1 93 ? 6.867 1.010 -23.831 1.00 97.44 93 TRP A C 1
ATOM 746 O O . TRP A 1 93 ? 6.845 0.447 -24.925 1.00 97.44 93 TRP A O 1
ATOM 756 N N . THR A 1 94 ? 7.618 2.086 -23.612 1.00 97.00 94 THR A N 1
ATOM 757 C CA . THR A 1 94 ? 8.594 2.570 -24.588 1.00 97.00 94 THR A CA 1
ATOM 758 C C . THR A 1 94 ? 9.942 2.782 -23.908 1.00 97.00 94 THR A C 1
ATOM 760 O O . THR A 1 94 ? 9.977 3.170 -22.738 1.00 97.00 94 THR A O 1
ATOM 763 N N . PRO A 1 95 ? 11.069 2.642 -24.631 1.00 96.25 95 PRO A N 1
ATOM 764 C CA . PRO A 1 95 ? 12.395 2.941 -24.092 1.00 96.25 95 PRO A CA 1
ATOM 765 C C . PRO A 1 95 ? 12.566 4.371 -23.548 1.00 96.25 95 PRO A C 1
ATOM 767 O O . PRO A 1 95 ? 13.558 4.649 -22.877 1.00 96.25 95 PRO A O 1
ATOM 770 N N . ALA A 1 96 ? 11.644 5.294 -23.842 1.00 96.00 96 ALA A N 1
ATOM 771 C CA . ALA A 1 96 ? 11.645 6.663 -23.329 1.00 96.00 96 ALA A CA 1
ATOM 772 C C . ALA A 1 96 ? 11.045 6.794 -21.914 1.00 96.00 96 ALA A C 1
ATOM 774 O O . ALA A 1 96 ? 11.248 7.818 -21.255 1.00 96.00 96 ALA A O 1
ATOM 775 N N . LEU A 1 97 ? 10.309 5.786 -21.435 1.00 97.19 97 LEU A N 1
ATOM 776 C CA . LEU A 1 97 ? 9.811 5.743 -20.063 1.00 97.19 97 LEU A CA 1
ATOM 777 C C . LEU A 1 97 ? 10.955 5.462 -19.087 1.00 97.19 97 LEU A C 1
ATOM 779 O O . LEU A 1 97 ? 11.912 4.764 -19.418 1.00 97.1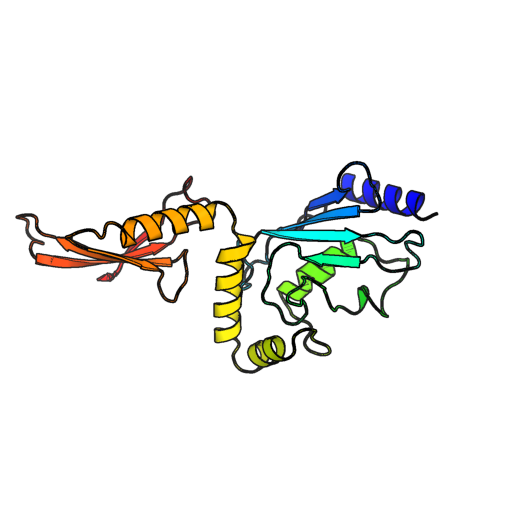9 97 LEU A O 1
ATOM 783 N N . THR A 1 98 ? 10.858 6.044 -17.895 1.00 95.75 98 THR A N 1
ATOM 784 C CA . THR A 1 98 ? 11.829 5.902 -16.802 1.00 95.75 98 THR A CA 1
ATOM 785 C C . THR A 1 98 ? 11.185 5.186 -15.623 1.00 95.75 98 THR A C 1
ATOM 787 O O . THR A 1 98 ? 9.958 5.172 -15.499 1.00 95.75 98 THR A O 1
ATOM 790 N N . ILE A 1 99 ? 12.002 4.648 -14.718 1.00 95.75 99 ILE A N 1
ATOM 791 C CA . ILE A 1 99 ? 11.534 4.021 -13.476 1.00 95.75 99 ILE A CA 1
ATOM 792 C C . ILE A 1 99 ? 10.703 5.019 -12.657 1.00 95.75 99 ILE A C 1
ATOM 794 O O . ILE A 1 99 ? 9.643 4.663 -12.156 1.00 95.75 99 ILE A O 1
ATOM 798 N N . SER A 1 100 ? 11.115 6.291 -12.602 1.00 94.69 100 SER A N 1
ATOM 799 C CA . SER A 1 100 ? 10.350 7.355 -11.930 1.00 94.69 100 SER A CA 1
ATOM 800 C C . SER A 1 100 ? 8.933 7.513 -12.502 1.00 94.69 100 SER A C 1
ATOM 802 O O . SER A 1 100 ? 7.961 7.556 -11.752 1.00 94.69 100 SER A O 1
ATOM 804 N N . LYS A 1 101 ? 8.782 7.506 -13.837 1.00 95.38 101 LYS A N 1
ATOM 805 C CA . LYS A 1 101 ? 7.461 7.571 -14.490 1.00 95.38 101 LYS A CA 1
ATOM 806 C C . LYS A 1 101 ? 6.618 6.324 -14.230 1.00 95.38 101 LYS A C 1
ATOM 808 O O . LYS A 1 101 ? 5.410 6.441 -14.052 1.00 95.38 101 LYS A O 1
ATOM 813 N N . VAL A 1 102 ? 7.248 5.148 -14.189 1.00 97.00 102 VAL A N 1
ATOM 814 C CA . VAL A 1 102 ? 6.572 3.899 -13.807 1.00 97.00 102 VAL A CA 1
ATOM 815 C C . VAL A 1 102 ? 6.030 4.004 -12.384 1.00 97.00 102 VAL A C 1
ATOM 817 O O . VAL A 1 102 ? 4.853 3.740 -12.163 1.00 97.00 102 VAL A O 1
ATOM 820 N N . MET A 1 103 ? 6.854 4.455 -11.437 1.00 97.38 103 MET A N 1
ATOM 821 C CA . MET A 1 103 ? 6.437 4.632 -10.046 1.00 97.38 103 MET A CA 1
ATOM 822 C C . MET A 1 103 ? 5.336 5.675 -9.891 1.00 97.38 103 MET A C 1
ATOM 824 O O . MET A 1 103 ? 4.397 5.443 -9.137 1.00 97.38 103 MET A O 1
ATOM 828 N N . LEU A 1 104 ? 5.402 6.781 -10.636 1.00 96.00 104 LEU A N 1
ATOM 829 C CA . LEU A 1 104 ? 4.340 7.785 -10.643 1.00 96.00 104 LEU A CA 1
ATOM 830 C C . LEU A 1 104 ? 3.014 7.182 -11.113 1.00 96.00 104 LEU A C 1
ATOM 832 O O . LEU A 1 104 ? 1.994 7.379 -10.468 1.00 96.00 104 LEU A O 1
ATOM 836 N N . SER A 1 105 ? 3.029 6.396 -12.191 1.00 96.69 105 SER A N 1
ATOM 837 C CA . SER A 1 105 ? 1.820 5.728 -12.679 1.00 96.69 105 SER A CA 1
ATOM 838 C C . SER A 1 105 ? 1.258 4.729 -11.668 1.00 96.69 105 SER A C 1
ATOM 840 O O . SER A 1 105 ? 0.041 4.630 -11.537 1.00 96.69 105 SER A O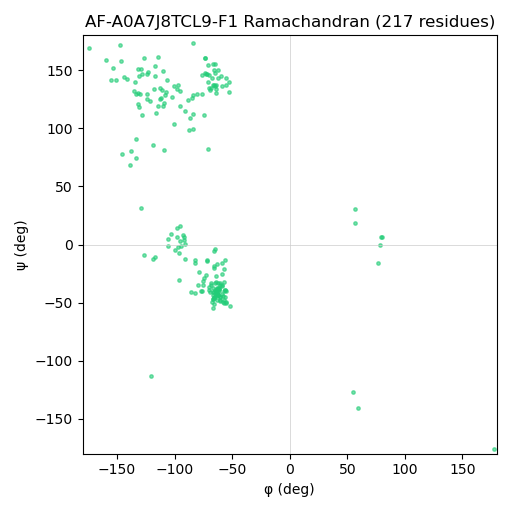 1
ATOM 842 N N . ILE A 1 106 ? 2.117 3.995 -10.953 1.00 97.50 106 ILE A N 1
ATOM 843 C CA . ILE A 1 106 ? 1.684 3.078 -9.889 1.00 97.50 106 ILE A CA 1
ATOM 844 C C . ILE A 1 106 ? 1.076 3.864 -8.718 1.00 97.50 106 ILE A C 1
ATOM 846 O O . ILE A 1 106 ? 0.054 3.463 -8.174 1.00 97.50 106 ILE A O 1
ATOM 850 N N . TYR A 1 107 ? 1.665 4.998 -8.342 1.00 96.69 107 TYR A N 1
ATOM 851 C CA . TYR A 1 107 ? 1.102 5.870 -7.313 1.00 96.69 107 TYR A CA 1
ATOM 852 C C . TYR A 1 107 ? -0.261 6.440 -7.740 1.00 96.69 107 TYR A C 1
ATOM 854 O O . TYR A 1 107 ? -1.197 6.464 -6.945 1.00 96.69 107 TYR A O 1
ATOM 862 N N . SER A 1 108 ? -0.408 6.830 -9.010 1.00 95.44 108 SER A N 1
ATOM 863 C CA . SER A 1 108 ? -1.670 7.338 -9.555 1.00 95.44 108 SER A CA 1
ATOM 864 C C . SER A 1 108 ? -2.793 6.306 -9.517 1.00 95.44 108 SER A C 1
ATOM 866 O O . SER A 1 108 ? -3.891 6.661 -9.098 1.00 95.44 108 SER A O 1
ATOM 868 N N . ILE A 1 109 ? -2.537 5.040 -9.881 1.00 95.94 109 ILE A N 1
ATOM 869 C CA . ILE A 1 109 ? -3.603 4.023 -9.853 1.00 95.94 109 ILE A CA 1
ATOM 870 C C . ILE A 1 109 ? -4.121 3.750 -8.439 1.00 95.94 109 ILE A C 1
ATOM 872 O O . ILE A 1 109 ? -5.285 3.404 -8.300 1.00 95.94 109 ILE A O 1
ATOM 876 N N . LEU A 1 110 ? -3.304 3.954 -7.394 1.00 96.56 110 LEU A N 1
ATOM 877 C CA . LEU A 1 110 ? -3.779 3.826 -6.012 1.00 96.56 110 LEU A CA 1
ATOM 878 C C . LEU A 1 110 ? -4.850 4.871 -5.668 1.00 96.56 110 LEU A C 1
ATOM 880 O O . LEU A 1 110 ? -5.732 4.598 -4.859 1.00 96.56 110 LEU A O 1
ATOM 884 N N . GLY A 1 111 ? -4.772 6.064 -6.259 1.00 92.81 111 GLY A N 1
ATOM 885 C CA . GLY A 1 111 ? -5.806 7.089 -6.115 1.00 92.81 111 GLY A CA 1
ATOM 886 C C . GLY A 1 111 ? -6.986 6.869 -7.062 1.00 92.81 111 GLY A C 1
ATOM 887 O O . GLY A 1 111 ? -8.136 7.016 -6.653 1.00 92.81 111 GLY A O 1
ATOM 888 N N . ASP A 1 112 ? -6.696 6.494 -8.309 1.00 94.25 112 ASP A N 1
ATOM 889 C CA . ASP A 1 112 ? -7.681 6.310 -9.377 1.00 94.25 112 ASP A CA 1
ATOM 890 C C . ASP A 1 112 ? -7.445 4.985 -10.134 1.00 94.25 112 ASP A C 1
ATOM 892 O O . ASP A 1 112 ? -6.658 4.936 -11.089 1.00 94.25 112 ASP A O 1
ATOM 896 N N . PRO A 1 113 ? -8.074 3.877 -9.693 1.00 95.06 113 PRO A N 1
ATOM 897 C CA . PRO A 1 113 ? -7.850 2.561 -10.280 1.00 95.06 113 PRO A CA 1
ATOM 898 C C . PRO A 1 113 ? -8.257 2.471 -11.755 1.00 95.06 113 PRO A C 1
ATOM 900 O O . PRO A 1 113 ? -9.297 2.969 -12.183 1.00 95.06 113 PRO A O 1
ATOM 903 N N . MET A 1 114 ? -7.484 1.725 -12.544 1.00 93.38 114 MET A N 1
ATOM 904 C CA . MET A 1 114 ? -7.766 1.504 -13.963 1.00 93.38 114 MET A CA 1
ATOM 905 C C . MET A 1 114 ? -8.770 0.355 -14.144 1.00 93.38 114 MET A C 1
ATOM 907 O O . MET A 1 114 ? -8.410 -0.818 -14.121 1.00 93.38 114 MET A O 1
ATOM 911 N N . LEU A 1 115 ? -10.046 0.678 -14.358 1.00 94.06 115 LEU A N 1
ATOM 912 C CA . LEU A 1 115 ? -11.139 -0.311 -14.340 1.00 94.06 115 LEU A CA 1
ATOM 913 C C . LEU A 1 115 ? -11.478 -0.970 -15.691 1.00 94.06 115 LEU A C 1
ATOM 915 O O . LEU A 1 115 ? -12.422 -1.765 -15.746 1.00 94.06 115 LEU A O 1
ATOM 919 N N . ASN A 1 116 ? -10.763 -0.617 -16.765 1.00 90.56 116 ASN A N 1
ATOM 920 C CA . ASN A 1 116 ? -11.004 -1.142 -18.117 1.00 90.56 116 ASN A CA 1
ATOM 921 C C . ASN A 1 116 ? -10.404 -2.545 -18.328 1.00 90.56 116 ASN A C 1
ATOM 923 O O . ASN A 1 116 ? -10.998 -3.347 -19.037 1.00 90.56 116 ASN A O 1
ATOM 927 N N . ASP A 1 117 ? -9.251 -2.826 -17.709 1.00 89.50 117 ASP A N 1
ATOM 928 C CA . ASP A 1 117 ? -8.545 -4.121 -17.736 1.00 89.50 117 ASP A CA 1
ATOM 929 C C . ASP A 1 117 ? -7.993 -4.438 -16.325 1.00 89.50 117 ASP A C 1
ATOM 931 O O . ASP A 1 117 ? -6.787 -4.322 -16.080 1.00 89.50 117 ASP A O 1
ATOM 935 N N . PRO A 1 118 ? -8.863 -4.709 -15.330 1.00 94.12 118 PRO A N 1
ATOM 936 C CA . PRO A 1 118 ? -8.420 -4.996 -13.969 1.00 94.12 118 PRO A CA 1
ATOM 937 C C . PRO A 1 118 ? -7.761 -6.380 -13.879 1.00 94.12 118 PRO A C 1
ATOM 939 O O . PRO A 1 118 ? -8.189 -7.326 -14.529 1.00 94.12 118 PRO A O 1
ATOM 942 N N . LEU A 1 119 ? -6.757 -6.530 -13.008 1.00 95.62 119 LEU A N 1
ATOM 943 C CA . LEU A 1 119 ? -6.217 -7.861 -12.685 1.00 95.62 119 LEU A CA 1
ATOM 944 C C . LEU A 1 119 ? -7.140 -8.652 -11.759 1.00 95.62 119 LEU A C 1
ATOM 946 O O . LEU A 1 119 ? -7.152 -9.878 -11.804 1.00 95.62 119 LEU A O 1
ATOM 950 N N . GLU A 1 120 ? -7.867 -7.951 -10.894 1.00 97.38 120 GLU A N 1
ATOM 951 C CA . GLU A 1 120 ? -8.764 -8.524 -9.897 1.00 97.38 120 GLU A CA 1
ATOM 952 C C . GLU A 1 120 ? -10.190 -8.024 -10.173 1.00 97.38 120 GLU A C 1
ATOM 954 O O . GLU A 1 120 ? -10.648 -7.027 -9.607 1.00 97.38 120 GLU A O 1
ATOM 959 N N . GLU A 1 121 ? -10.902 -8.716 -11.069 1.00 97.12 121 GLU A N 1
ATOM 960 C CA . GLU A 1 121 ? -12.249 -8.331 -11.526 1.00 97.12 121 GLU A CA 1
ATOM 961 C C . GLU A 1 121 ? -13.251 -8.175 -10.377 1.00 97.12 121 GLU A C 1
ATOM 963 O O . GLU A 1 121 ? -14.038 -7.232 -10.361 1.00 97.12 121 GLU A O 1
ATOM 968 N N . ASN A 1 122 ? -13.193 -9.048 -9.368 1.00 97.31 122 ASN A N 1
ATOM 969 C CA . ASN A 1 122 ? -14.087 -8.972 -8.209 1.00 97.31 122 ASN A CA 1
ATOM 970 C C . ASN A 1 122 ? -13.874 -7.686 -7.399 1.00 97.31 122 ASN A C 1
ATOM 972 O O . ASN A 1 122 ? -14.840 -7.066 -6.956 1.00 97.31 122 ASN A O 1
ATOM 976 N N . ILE A 1 123 ? -12.616 -7.263 -7.233 1.00 98.00 123 ILE A N 1
ATOM 977 C CA . ILE A 1 123 ? -12.280 -6.016 -6.534 1.00 98.00 123 ILE A CA 1
ATOM 978 C C . ILE A 1 123 ? -12.727 -4.817 -7.378 1.00 98.00 123 ILE A C 1
ATOM 980 O O . ILE A 1 123 ? -13.300 -3.869 -6.845 1.00 98.00 123 ILE A O 1
ATOM 984 N N . ALA A 1 124 ? -12.529 -4.874 -8.699 1.00 97.62 124 ALA A N 1
ATOM 985 C CA . ALA A 1 124 ? -13.002 -3.846 -9.624 1.00 97.62 124 ALA A CA 1
ATOM 986 C C . ALA A 1 124 ? -14.534 -3.709 -9.616 1.00 97.62 124 ALA A C 1
ATOM 988 O O . ALA A 1 124 ? -15.055 -2.596 -9.650 1.00 97.62 124 ALA A O 1
ATOM 989 N N . ASN A 1 125 ? -15.262 -4.825 -9.550 1.00 97.69 125 ASN A N 1
ATOM 990 C CA . ASN A 1 125 ? -16.719 -4.829 -9.458 1.00 97.69 125 ASN A CA 1
ATOM 991 C C . ASN A 1 125 ? -17.182 -4.224 -8.134 1.00 97.69 125 ASN A C 1
ATOM 993 O O . ASN A 1 125 ? -18.016 -3.326 -8.157 1.00 97.69 125 ASN A O 1
ATOM 997 N N . MET A 1 126 ? -16.572 -4.618 -7.010 1.00 98.06 126 MET A N 1
ATOM 998 C CA . MET A 1 126 ? -16.844 -4.009 -5.705 1.00 98.06 126 MET A CA 1
ATOM 999 C C . MET A 1 126 ? -16.604 -2.495 -5.731 1.00 98.06 126 MET A C 1
ATOM 1001 O O . MET A 1 126 ? -17.464 -1.744 -5.293 1.00 98.06 126 MET A O 1
ATOM 1005 N N . TYR A 1 127 ? -15.497 -2.033 -6.322 1.00 97.62 127 TYR A N 1
ATOM 1006 C CA . TYR A 1 127 ? -15.220 -0.603 -6.486 1.00 97.62 127 TYR A CA 1
ATOM 1007 C C . TYR A 1 127 ? -16.346 0.138 -7.227 1.00 97.62 127 TYR A C 1
ATOM 1009 O O . TYR A 1 127 ? -16.685 1.262 -6.864 1.00 97.62 127 TYR A O 1
ATOM 1017 N N . LYS A 1 128 ? -16.928 -0.484 -8.264 1.00 96.94 128 LYS A N 1
ATOM 1018 C CA . LYS A 1 128 ? -17.999 0.104 -9.085 1.00 96.94 128 LYS A CA 1
ATOM 1019 C C . LYS A 1 128 ? -19.365 0.070 -8.400 1.00 96.94 128 LYS A C 1
ATOM 1021 O O . LYS A 1 128 ? -20.127 1.019 -8.550 1.00 96.94 128 LYS A O 1
ATOM 1026 N N . THR A 1 129 ? -19.700 -1.022 -7.713 1.00 97.69 129 THR A N 1
ATOM 1027 C CA . THR A 1 129 ? -21.057 -1.258 -7.190 1.00 97.69 129 THR A CA 1
ATOM 1028 C C . THR A 1 129 ? -21.224 -0.858 -5.731 1.00 97.69 129 THR A C 1
ATOM 1030 O O . THR A 1 129 ? -22.322 -0.486 -5.334 1.00 97.69 129 THR A O 1
ATOM 1033 N N . ASP A 1 130 ? -20.160 -0.947 -4.933 1.00 97.62 130 ASP A N 1
ATOM 1034 C CA . ASP A 1 130 ? -20.165 -0.656 -3.500 1.00 97.62 130 ASP A CA 1
ATOM 1035 C C . ASP A 1 130 ? -18.825 -0.036 -3.074 1.00 97.62 130 ASP A C 1
ATOM 1037 O O . ASP A 1 130 ? -17.924 -0.678 -2.516 1.00 97.62 130 ASP A O 1
ATOM 1041 N N . ARG A 1 131 ? -18.687 1.260 -3.376 1.00 96.38 131 ARG A N 1
ATOM 1042 C CA . ARG A 1 131 ? -17.468 2.026 -3.089 1.00 96.38 131 ARG A CA 1
ATOM 1043 C C . ARG A 1 131 ? -17.150 2.059 -1.594 1.00 96.38 131 ARG A C 1
ATOM 1045 O O . ARG A 1 131 ? -15.976 2.011 -1.238 1.00 96.38 131 ARG A O 1
ATOM 1052 N N . SER A 1 132 ? -18.172 2.104 -0.738 1.00 96.38 132 SER A N 1
ATOM 1053 C CA . SER A 1 132 ? -18.005 2.160 0.718 1.00 96.38 132 SER A CA 1
ATOM 1054 C C . SER A 1 132 ? -17.401 0.864 1.256 1.00 96.38 132 SER A C 1
ATOM 1056 O O . SER A 1 132 ? -16.404 0.902 1.981 1.00 96.38 132 SER A O 1
ATOM 1058 N N . GLN A 1 133 ? -17.925 -0.289 0.829 1.00 96.50 133 GLN A N 1
ATOM 1059 C CA . GLN A 1 133 ? -17.369 -1.585 1.210 1.00 96.50 133 GLN A CA 1
ATOM 1060 C C . GLN A 1 133 ? -15.939 -1.763 0.688 1.00 96.50 133 GLN A C 1
ATOM 1062 O O . GLN A 1 133 ? -15.072 -2.229 1.432 1.00 96.50 133 GLN A O 1
ATOM 1067 N N . TYR A 1 134 ? -15.665 -1.356 -0.558 1.00 97.62 134 TYR A N 1
ATOM 1068 C CA . TYR A 1 134 ? -14.305 -1.368 -1.102 1.00 97.62 134 TYR A CA 1
ATOM 1069 C C . TYR A 1 134 ? -13.340 -0.567 -0.220 1.00 97.62 134 TYR A C 1
ATOM 1071 O O . TYR A 1 134 ? -12.276 -1.070 0.141 1.00 97.62 134 TYR A O 1
ATOM 1079 N N . GLU A 1 135 ? -13.710 0.661 0.149 1.00 96.31 135 GLU A N 1
ATOM 1080 C CA . GLU A 1 135 ? -12.858 1.533 0.959 1.00 96.31 135 GLU A CA 1
ATOM 1081 C C . GLU A 1 135 ? -12.636 0.980 2.360 1.00 96.31 135 GLU A C 1
ATOM 1083 O O . GLU A 1 135 ? -11.497 0.987 2.826 1.00 96.31 135 GLU A O 1
ATOM 1088 N N . LYS A 1 136 ? -13.678 0.429 2.998 1.00 94.81 136 LYS A N 1
ATOM 1089 C CA . LYS A 1 136 ? -13.562 -0.234 4.304 1.00 94.81 136 LYS A CA 1
ATOM 1090 C C . LYS A 1 136 ? -12.563 -1.392 4.248 1.00 94.81 136 LYS A C 1
ATOM 1092 O O . LYS A 1 136 ? -11.638 -1.460 5.055 1.00 94.81 136 LYS A O 1
ATOM 1097 N N . VAL A 1 137 ? -12.693 -2.282 3.261 1.00 96.06 137 VAL A N 1
ATOM 1098 C CA . VAL A 1 137 ? -11.792 -3.438 3.110 1.00 96.06 137 VAL A CA 1
ATOM 1099 C C . VAL A 1 137 ? -10.364 -2.996 2.782 1.00 96.06 137 VAL A C 1
ATOM 1101 O O . VAL A 1 137 ? -9.417 -3.499 3.392 1.00 96.06 137 VAL A O 1
ATOM 1104 N N . ALA A 1 138 ? -10.195 -2.052 1.854 1.00 97.12 138 ALA A N 1
ATOM 1105 C CA . ALA A 1 138 ? -8.885 -1.537 1.474 1.00 97.12 138 ALA A CA 1
ATOM 1106 C C . ALA A 1 138 ? -8.180 -0.848 2.653 1.00 97.12 138 ALA A C 1
ATOM 1108 O O . ALA A 1 138 ? -7.011 -1.141 2.897 1.00 97.12 138 ALA A O 1
ATOM 1109 N N . ARG A 1 139 ? -8.893 -0.031 3.442 1.00 95.25 139 ARG A N 1
ATOM 1110 C CA . ARG A 1 139 ? -8.351 0.628 4.641 1.00 95.25 139 ARG A CA 1
ATOM 1111 C C . ARG A 1 139 ? -7.915 -0.392 5.693 1.00 95.25 139 ARG A C 1
ATOM 1113 O O . ARG A 1 139 ? -6.791 -0.313 6.183 1.00 95.25 139 ARG A O 1
ATOM 1120 N N . ASN A 1 140 ? -8.721 -1.425 5.937 1.00 93.19 140 ASN A N 1
ATOM 1121 C CA . ASN A 1 140 ? -8.357 -2.511 6.855 1.00 93.19 140 ASN A CA 1
ATOM 1122 C C . ASN A 1 140 ? -7.096 -3.268 6.394 1.00 93.19 140 ASN A C 1
ATOM 1124 O O . ASN A 1 140 ? -6.247 -3.640 7.208 1.00 93.19 140 ASN A O 1
ATOM 1128 N N . TRP A 1 141 ? -6.939 -3.488 5.085 1.00 95.75 141 TRP A N 1
ATOM 1129 C CA . TRP A 1 141 ? -5.720 -4.082 4.526 1.00 95.75 141 TRP A CA 1
ATOM 1130 C C . TRP A 1 141 ? -4.504 -3.170 4.686 1.00 95.75 141 TRP A C 1
ATOM 1132 O O . TRP A 1 141 ? -3.442 -3.652 5.082 1.00 95.75 141 TRP A O 1
ATOM 1142 N N . THR A 1 142 ? -4.658 -1.874 4.416 1.00 96.25 142 THR A N 1
ATOM 1143 C CA . THR A 1 142 ? -3.609 -0.866 4.610 1.00 96.25 142 THR A CA 1
ATOM 1144 C C . THR A 1 142 ? -3.125 -0.866 6.055 1.00 96.25 142 THR A C 1
ATOM 1146 O O . THR A 1 142 ? -1.927 -1.016 6.296 1.00 96.25 142 THR A O 1
ATOM 1149 N N . GLN A 1 143 ? -4.047 -0.806 7.017 1.00 91.81 143 GLN A N 1
ATOM 1150 C CA . GLN A 1 143 ? -3.721 -0.854 8.440 1.00 91.81 143 GLN A CA 1
ATOM 1151 C C . GLN A 1 143 ? -2.902 -2.091 8.787 1.00 91.81 143 GLN A C 1
ATOM 1153 O O . GLN A 1 143 ? -1.813 -1.992 9.350 1.00 91.81 143 GLN A O 1
ATOM 1158 N N . LYS A 1 144 ? -3.381 -3.257 8.361 1.00 91.69 144 LYS A N 1
ATOM 1159 C CA . LYS A 1 144 ? -2.778 -4.536 8.720 1.00 91.69 144 LYS A CA 1
ATOM 1160 C C . LYS A 1 144 ? -1.419 -4.801 8.078 1.00 91.69 144 LYS A C 1
ATOM 1162 O O . LYS A 1 144 ? -0.578 -5.451 8.694 1.00 91.69 144 LYS A O 1
ATOM 1167 N N . TYR A 1 145 ? -1.218 -4.379 6.832 1.00 94.31 145 TYR A N 1
ATOM 1168 C CA . TYR A 1 145 ? -0.068 -4.816 6.031 1.00 94.31 145 TYR A CA 1
ATOM 1169 C C . TYR A 1 145 ? 0.888 -3.696 5.623 1.00 94.31 145 TYR A C 1
ATOM 1171 O O . TYR A 1 145 ? 1.971 -4.001 5.124 1.00 94.31 145 TYR A O 1
ATOM 1179 N N . ALA A 1 146 ? 0.516 -2.430 5.820 1.00 94.44 146 ALA A N 1
ATOM 1180 C CA . ALA A 1 146 ? 1.300 -1.284 5.364 1.00 94.44 146 ALA A CA 1
ATOM 1181 C C . ALA A 1 146 ? 1.621 -0.261 6.469 1.00 94.44 146 ALA A C 1
ATOM 1183 O O . ALA A 1 146 ? 2.446 0.615 6.234 1.00 94.44 146 ALA A O 1
ATOM 1184 N N . MET A 1 147 ? 1.041 -0.356 7.672 1.00 91.69 147 MET A N 1
ATOM 1185 C CA . MET A 1 147 ? 1.309 0.604 8.766 1.00 91.69 147 MET A CA 1
ATOM 1186 C C . MET A 1 147 ? 2.359 0.126 9.787 1.00 91.69 147 MET A C 1
ATOM 1188 O O . MET A 1 147 ? 2.741 0.873 10.689 1.00 91.69 147 MET A O 1
ATOM 1192 N N . GLY A 1 148 ? 2.881 -1.096 9.619 1.00 86.44 148 GLY A N 1
ATOM 1193 C CA . GLY A 1 148 ? 4.093 -1.579 10.289 1.00 86.44 148 GLY A CA 1
ATOM 1194 C C . GLY A 1 148 ? 4.058 -1.474 11.828 1.00 86.44 148 GLY A C 1
ATOM 1195 O O . GLY A 1 148 ? 3.105 -1.965 12.437 1.00 86.44 148 GLY A O 1
ATOM 1196 N N . PRO A 1 149 ? 5.068 -0.846 12.476 1.00 85.62 149 PRO A N 1
ATOM 1197 C CA . PRO A 1 149 ? 5.216 -0.843 13.937 1.00 85.62 149 PRO A CA 1
ATOM 1198 C C . PRO A 1 149 ? 4.023 -0.284 14.714 1.00 85.62 149 PRO A C 1
ATOM 1200 O O . PRO A 1 149 ? 3.747 -0.737 15.825 1.00 85.62 149 PRO A O 1
ATOM 1203 N N . VAL A 1 150 ? 3.310 0.693 14.150 1.00 87.38 150 VAL A N 1
ATOM 1204 C CA . VAL A 1 150 ? 2.170 1.323 14.827 1.00 87.38 150 VAL A CA 1
ATOM 1205 C C . VAL A 1 150 ? 1.030 0.320 14.961 1.00 87.38 150 VAL A C 1
ATOM 1207 O O . VAL A 1 150 ? 0.546 0.072 16.064 1.00 87.38 150 VAL A O 1
ATOM 1210 N N . TYR A 1 151 ? 0.682 -0.348 13.857 1.00 89.25 151 TYR A N 1
ATOM 1211 C CA . TYR A 1 151 ? -0.315 -1.415 13.859 1.00 89.25 151 TYR A CA 1
ATOM 1212 C C . TYR A 1 151 ? 0.079 -2.551 14.808 1.00 89.25 151 TYR A C 1
ATOM 1214 O O . TYR A 1 151 ? -0.759 -3.053 15.556 1.00 89.25 151 TYR A O 1
ATOM 1222 N N . GLU A 1 152 ? 1.353 -2.955 14.812 1.00 89.00 152 GLU A N 1
ATOM 1223 C CA . GLU A 1 152 ? 1.849 -3.985 15.731 1.00 89.00 152 GLU A CA 1
ATOM 1224 C C . GLU A 1 152 ? 1.724 -3.579 17.202 1.00 89.00 152 GLU A C 1
ATOM 1226 O O . GLU A 1 152 ? 1.432 -4.433 18.040 1.00 89.00 152 GLU A O 1
ATOM 1231 N N . THR A 1 153 ? 1.943 -2.303 17.520 1.00 91.94 153 THR A N 1
ATOM 1232 C CA . THR A 1 153 ? 1.834 -1.765 18.883 1.00 91.94 153 THR A CA 1
ATOM 1233 C C . THR A 1 153 ? 0.383 -1.818 19.349 1.00 91.94 153 THR A C 1
ATOM 1235 O O . THR A 1 153 ? 0.083 -2.502 20.327 1.00 91.94 153 THR A O 1
ATOM 1238 N N . ILE A 1 154 ? -0.535 -1.237 18.572 1.00 92.31 154 ILE A N 1
ATOM 1239 C CA . ILE A 1 154 ? -1.970 -1.227 18.889 1.00 92.31 154 ILE A CA 1
ATOM 1240 C C . ILE A 1 154 ? -2.538 -2.660 18.940 1.00 92.31 154 ILE A C 1
ATOM 1242 O O . ILE A 1 154 ? -3.312 -3.015 19.827 1.00 92.31 154 ILE A O 1
ATOM 1246 N N . SER A 1 155 ? -2.090 -3.547 18.045 1.00 91.94 155 SER A N 1
ATOM 1247 C CA . SER A 1 155 ? -2.488 -4.964 18.057 1.00 91.94 155 SER A CA 1
ATOM 1248 C C . SER A 1 155 ? -2.014 -5.716 19.304 1.00 91.94 155 SER A C 1
ATOM 1250 O O . SER A 1 155 ? -2.681 -6.653 19.747 1.00 91.94 155 SER A O 1
ATOM 1252 N N . LYS A 1 156 ? -0.845 -5.371 19.860 1.00 93.25 156 LYS A N 1
ATOM 1253 C CA . LYS A 1 156 ? -0.359 -5.959 21.119 1.00 93.25 156 LYS A CA 1
ATOM 1254 C C . LYS A 1 156 ? -1.190 -5.471 22.302 1.00 93.25 156 LYS A C 1
ATOM 1256 O O . LYS A 1 156 ? -1.501 -6.279 23.173 1.00 93.25 156 LYS A O 1
ATOM 1261 N N . GLU A 1 157 ? -1.572 -4.199 22.309 1.00 93.56 157 GLU A N 1
ATOM 1262 C CA . GLU A 1 157 ? -2.425 -3.612 23.347 1.00 93.56 157 GLU A CA 1
ATOM 1263 C C . GLU A 1 157 ? -3.827 -4.216 23.347 1.00 93.56 157 GLU A C 1
ATOM 1265 O O . GLU A 1 157 ? -4.296 -4.643 24.401 1.00 93.56 157 GLU A O 1
ATOM 1270 N N . LEU A 1 158 ? -4.443 -4.376 22.169 1.00 93.94 158 LEU A N 1
ATOM 1271 C CA . LEU A 1 158 ? -5.744 -5.037 22.040 1.00 93.94 158 LEU A CA 1
ATOM 1272 C C . LEU A 1 158 ? -5.711 -6.459 22.613 1.00 93.94 158 LEU A C 1
ATOM 1274 O O . LEU A 1 158 ? -6.539 -6.816 23.444 1.00 93.94 158 LEU A O 1
ATOM 1278 N N . LYS A 1 159 ? -4.693 -7.252 22.253 1.00 94.12 159 LYS A N 1
ATOM 1279 C CA . LYS A 1 159 ? -4.503 -8.601 22.815 1.00 94.12 159 LYS A CA 1
ATOM 1280 C C . LYS A 1 159 ? -4.303 -8.585 24.331 1.00 94.12 159 LYS A C 1
ATOM 1282 O O . LYS A 1 159 ? -4.676 -9.540 25.008 1.00 94.12 159 LYS A O 1
ATOM 1287 N N . GLY A 1 160 ? -3.671 -7.539 24.862 1.00 94.12 160 GLY A N 1
ATOM 1288 C CA . GLY A 1 160 ? -3.524 -7.329 26.300 1.00 94.12 160 GLY A CA 1
ATOM 1289 C C . GLY A 1 160 ? -4.876 -7.140 26.984 1.00 94.12 160 GLY A C 1
ATOM 1290 O O . GLY A 1 160 ? -5.146 -7.824 27.970 1.00 94.12 160 GLY A O 1
ATOM 1291 N N . LEU A 1 161 ? -5.730 -6.284 26.418 1.00 92.56 161 LEU A N 1
ATOM 1292 C CA . LEU A 1 161 ? -7.093 -6.043 26.898 1.00 92.56 161 LEU A CA 1
ATOM 1293 C C . LEU A 1 161 ? -7.977 -7.289 26.791 1.00 92.56 161 LEU A C 1
ATOM 1295 O O . LEU A 1 161 ? -8.678 -7.619 27.738 1.00 92.56 161 LEU A O 1
ATOM 1299 N N . GLU A 1 162 ? -7.909 -8.026 25.682 1.00 91.94 162 GLU A N 1
ATOM 1300 C CA . GLU A 1 162 ? -8.660 -9.278 25.511 1.00 91.94 162 GLU A CA 1
ATOM 1301 C C . GLU A 1 162 ? -8.227 -10.349 26.521 1.00 91.94 162 GLU A C 1
ATOM 1303 O O . GLU A 1 162 ? -9.048 -11.116 27.025 1.00 91.94 162 GLU A O 1
ATOM 1308 N N . ARG A 1 163 ? -6.926 -10.411 26.832 1.00 94.81 163 ARG A N 1
ATOM 1309 C CA . ARG A 1 163 ? -6.378 -11.377 27.791 1.00 94.81 163 ARG A CA 1
ATOM 1310 C C . ARG A 1 163 ? -6.693 -11.008 29.239 1.00 94.81 163 ARG A C 1
ATOM 1312 O O . ARG A 1 163 ? -6.871 -11.903 30.063 1.00 94.81 163 ARG A O 1
ATOM 1319 N N . PHE A 1 164 ? -6.717 -9.717 29.548 1.00 93.38 164 PHE A N 1
ATOM 1320 C CA . PHE A 1 164 ? -6.954 -9.186 30.886 1.00 93.38 164 PHE A CA 1
ATOM 1321 C C . PHE A 1 164 ? -7.975 -8.044 30.813 1.00 93.38 164 PHE A C 1
ATOM 1323 O O . PHE A 1 164 ? -7.592 -6.874 30.914 1.00 93.38 164 PHE A O 1
ATOM 1330 N N . PRO A 1 165 ? -9.267 -8.365 30.620 1.00 90.44 165 PRO A N 1
ATOM 1331 C CA . PRO A 1 165 ? -10.289 -7.346 30.450 1.00 90.44 165 PRO A CA 1
ATOM 1332 C C . PRO A 1 165 ? -10.429 -6.513 31.730 1.00 90.44 165 PRO A C 1
ATOM 1334 O O . PRO A 1 165 ? -10.423 -7.074 32.832 1.00 90.44 165 PRO A O 1
ATOM 1337 N N . PRO A 1 166 ? -10.549 -5.180 31.615 1.00 88.00 166 PRO A N 1
ATOM 1338 C CA . PRO A 1 166 ? -10.741 -4.328 32.776 1.00 88.00 166 PRO A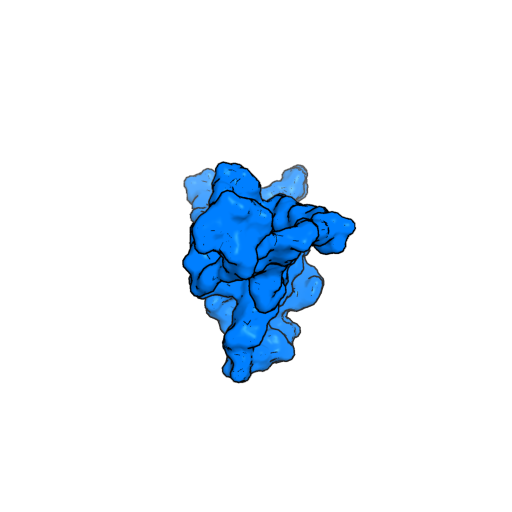 CA 1
ATOM 1339 C C . PRO A 1 166 ? -12.086 -4.635 33.442 1.00 88.00 166 PRO A C 1
ATOM 1341 O O . PRO A 1 166 ? -13.110 -4.758 32.781 1.00 88.00 166 PRO A O 1
ATOM 1344 N N . SER A 1 167 ? -12.101 -4.711 34.773 1.00 87.75 167 SER A N 1
ATOM 1345 C CA . SER A 1 167 ? -13.317 -5.047 35.530 1.00 87.75 167 SER A CA 1
ATOM 1346 C C . SER A 1 167 ? -14.428 -3.996 35.422 1.00 87.75 167 SER A C 1
ATOM 1348 O O . SER A 1 167 ? -15.580 -4.295 35.718 1.00 87.75 167 SER A O 1
ATOM 1350 N N . TYR A 1 168 ? -14.080 -2.765 35.038 1.00 85.75 168 TYR A N 1
ATOM 1351 C CA . TYR A 1 168 ? -14.955 -1.586 35.100 1.00 85.75 168 TYR A CA 1
ATOM 1352 C C . TYR A 1 168 ? -15.010 -0.836 33.774 1.00 85.75 168 TYR A C 1
ATOM 1354 O O . TYR A 1 168 ? -15.141 0.385 33.731 1.00 85.75 168 TYR A O 1
ATOM 1362 N N . GLY A 1 169 ? -14.876 -1.572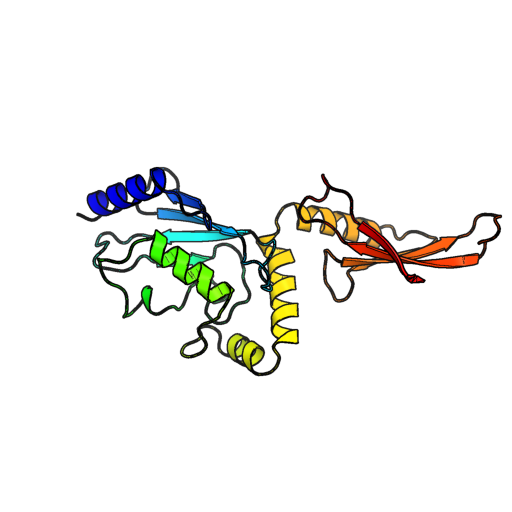 32.679 1.00 89.06 169 GLY A N 1
ATOM 1363 C CA . GLY A 1 169 ? -14.988 -0.995 31.360 1.00 89.06 169 GLY A CA 1
ATOM 1364 C C . GLY A 1 169 ? -14.732 -1.995 30.254 1.00 89.06 169 GLY A C 1
ATOM 1365 O O . GLY A 1 169 ? -14.515 -3.181 30.483 1.00 89.06 169 GLY A O 1
ATOM 1366 N N . SER A 1 170 ? -14.736 -1.489 29.036 1.00 91.50 170 SER A N 1
ATOM 1367 C CA . SER A 1 170 ? -14.272 -2.213 27.861 1.00 91.50 170 SER A CA 1
ATOM 1368 C C . SER A 1 170 ? -13.653 -1.215 26.897 1.00 91.50 170 SER A C 1
ATOM 1370 O O . SER A 1 170 ? -13.922 -0.022 27.001 1.00 91.50 170 SER A O 1
ATOM 1372 N N . ALA A 1 171 ? -12.795 -1.681 26.000 1.00 93.81 171 ALA A N 1
ATOM 1373 C CA . ALA A 1 171 ? -12.272 -0.871 24.913 1.00 93.81 171 ALA A CA 1
ATOM 1374 C C . ALA A 1 171 ? -11.952 -1.779 23.731 1.00 93.81 171 ALA A C 1
ATOM 1376 O O . ALA A 1 171 ? -11.465 -2.895 23.926 1.00 93.81 171 ALA A O 1
ATOM 1377 N N . GLY A 1 172 ? -12.214 -1.308 22.518 1.00 94.06 172 GLY A N 1
ATOM 1378 C CA . GLY A 1 172 ? -11.901 -2.068 21.319 1.00 94.06 172 GLY A CA 1
ATOM 1379 C C . GLY A 1 172 ? -12.152 -1.295 20.029 1.00 94.06 172 GLY A C 1
ATOM 1380 O O . GLY A 1 172 ? -12.754 -0.221 20.058 1.00 94.06 172 GLY A O 1
ATOM 1381 N N . PRO A 1 173 ? -11.682 -1.841 18.897 1.00 94.19 173 PRO A N 1
ATOM 1382 C CA . PRO A 1 173 ? -11.816 -1.213 17.590 1.00 94.19 173 PRO A CA 1
ATOM 1383 C C . PRO A 1 173 ? -13.278 -1.116 17.146 1.00 94.19 173 PRO A C 1
ATOM 1385 O O . PRO A 1 173 ? -14.038 -2.082 17.246 1.00 94.19 173 PRO A O 1
ATOM 1388 N N . VAL A 1 174 ? -13.647 0.034 16.588 1.00 92.12 174 VAL A N 1
ATOM 1389 C CA . VAL A 1 174 ? -14.954 0.272 15.968 1.00 92.12 174 VAL A CA 1
ATOM 1390 C C . VAL A 1 174 ? -14.902 -0.236 14.535 1.00 92.12 174 VAL A C 1
ATOM 1392 O O . VAL A 1 174 ? -13.986 0.083 13.785 1.00 92.12 174 VAL A O 1
ATOM 1395 N N . ASP A 1 175 ? -15.871 -1.059 14.129 1.00 86.19 175 ASP A N 1
ATOM 1396 C CA . ASP A 1 175 ? -16.001 -1.524 12.738 1.00 86.19 175 ASP A CA 1
ATOM 1397 C C . ASP A 1 175 ? -14.773 -2.256 12.145 1.00 86.19 175 ASP A C 1
ATOM 1399 O O . ASP A 1 175 ? -14.660 -2.435 10.926 1.00 86.19 175 ASP A O 1
ATOM 1403 N N . GLY A 1 176 ? -13.874 -2.734 13.011 1.00 82.62 176 GLY A N 1
ATOM 1404 C CA . GLY A 1 176 ? -12.606 -3.353 12.628 1.00 82.62 176 GLY A CA 1
ATOM 1405 C C . GLY A 1 176 ? -11.493 -2.361 12.274 1.00 82.62 176 GLY A C 1
ATOM 1406 O O . GLY A 1 176 ? -10.429 -2.808 11.841 1.00 82.62 176 GLY A O 1
ATOM 1407 N N . ASP A 1 177 ? -11.714 -1.058 12.460 1.00 88.19 177 ASP A N 1
ATOM 1408 C CA . ASP A 1 177 ? -10.684 -0.030 12.352 1.00 88.19 177 ASP A CA 1
ATOM 1409 C C . ASP A 1 177 ? -9.774 -0.093 13.584 1.00 88.19 177 ASP A C 1
ATOM 1411 O O . ASP A 1 177 ? -10.166 0.212 14.708 1.00 88.19 177 ASP A O 1
ATOM 1415 N N . MET A 1 178 ? -8.525 -0.505 13.383 1.00 91.00 178 MET A N 1
ATOM 1416 C CA . MET A 1 178 ? -7.576 -0.654 14.483 1.00 91.00 178 MET A CA 1
ATOM 1417 C C . MET A 1 178 ? -7.099 0.684 15.048 1.00 91.00 178 MET A C 1
ATOM 1419 O O . MET A 1 178 ? -6.509 0.682 16.121 1.00 91.00 178 MET A O 1
ATOM 1423 N N . PHE A 1 179 ? -7.339 1.801 14.364 1.00 92.00 179 PHE A N 1
ATOM 1424 C CA . PHE A 1 179 ? -6.908 3.141 14.765 1.00 92.00 179 PHE A CA 1
ATOM 1425 C C . PHE A 1 179 ? -8.064 3.999 15.297 1.00 92.00 179 PHE A C 1
ATOM 1427 O O . PHE A 1 179 ? -7.826 5.126 15.734 1.00 92.00 179 PHE A O 1
ATOM 1434 N N . HIS A 1 180 ? -9.287 3.465 15.316 1.00 93.94 180 HIS A N 1
ATOM 1435 C CA . HIS A 1 180 ? -10.462 4.097 15.911 1.00 93.94 180 HIS A CA 1
ATOM 1436 C C . HIS A 1 180 ? -11.143 3.129 16.872 1.00 93.94 180 HIS A C 1
ATOM 1438 O O . HIS A 1 180 ? -11.666 2.091 16.473 1.00 93.94 180 HIS A O 1
ATOM 1444 N N . TRP A 1 181 ? -11.077 3.434 18.162 1.00 95.81 181 TRP A N 1
ATOM 1445 C CA . TRP A 1 181 ? -11.626 2.601 19.221 1.00 95.81 181 TRP A CA 1
ATOM 1446 C C . TRP A 1 181 ? -12.728 3.333 19.969 1.00 95.81 181 TRP A C 1
ATOM 1448 O O . TRP A 1 181 ? -12.718 4.556 20.093 1.00 95.81 181 TRP A O 1
ATOM 1458 N N . GLN A 1 182 ? -13.635 2.552 20.538 1.00 95.75 182 GLN A N 1
ATOM 1459 C CA . GLN A 1 182 ? -14.570 3.016 21.548 1.00 95.75 182 GLN A CA 1
ATOM 1460 C C . GLN A 1 182 ? -14.318 2.277 22.849 1.00 95.75 182 GLN A C 1
ATOM 1462 O O . GLN A 1 182 ? -13.945 1.100 22.858 1.00 95.75 182 GLN A O 1
ATOM 1467 N N . ALA A 1 183 ? -14.504 2.995 23.947 1.00 94.25 183 ALA A N 1
ATOM 1468 C CA . ALA A 1 183 ? -14.376 2.478 25.288 1.00 94.25 183 ALA A CA 1
ATOM 1469 C C . ALA A 1 183 ? -15.580 2.864 26.140 1.00 94.25 183 ALA A C 1
ATOM 1471 O O . ALA A 1 183 ? -16.124 3.958 26.026 1.00 94.25 183 ALA A O 1
ATOM 1472 N N . THR A 1 184 ? -15.954 1.963 27.035 1.00 92.38 184 THR A N 1
ATOM 1473 C CA . THR A 1 184 ? -16.949 2.202 28.077 1.00 92.38 184 THR A CA 1
ATOM 1474 C C . THR A 1 184 ? -16.234 2.215 29.415 1.00 92.38 184 THR A C 1
ATOM 1476 O O . THR A 1 184 ? -15.448 1.309 29.690 1.00 92.38 184 THR A O 1
ATOM 1479 N N . ILE A 1 185 ? -16.512 3.204 30.257 1.00 90.00 185 ILE A N 1
ATOM 1480 C CA . ILE A 1 185 ? -15.934 3.336 31.596 1.00 90.00 185 ILE A CA 1
ATOM 1481 C C . ILE A 1 185 ? -17.071 3.417 32.613 1.00 90.00 185 ILE A C 1
ATOM 1483 O O . ILE A 1 185 ? -17.946 4.269 32.503 1.00 90.00 185 ILE A O 1
ATOM 1487 N N . LEU A 1 186 ? -17.043 2.538 33.612 1.00 86.94 186 LEU A N 1
ATOM 1488 C CA . LEU A 1 186 ? -17.960 2.549 34.750 1.00 86.94 186 LEU A CA 1
ATOM 1489 C C . LEU A 1 186 ? -17.301 3.288 35.919 1.00 86.94 186 LEU A C 1
ATOM 1491 O O . LEU A 1 186 ? -16.256 2.852 36.410 1.00 86.94 186 LEU A O 1
ATOM 1495 N N . ASP A 1 187 ? -17.898 4.387 36.388 1.00 79.50 187 ASP A N 1
ATOM 1496 C CA . ASP A 1 187 ? -17.393 5.070 37.585 1.00 79.50 187 ASP A CA 1
ATOM 1497 C C . ASP A 1 187 ? -17.949 4.412 38.851 1.00 79.50 187 ASP A C 1
ATOM 1499 O O . ASP A 1 187 ? -19.141 4.466 39.142 1.00 79.50 187 ASP A O 1
ATOM 1503 N N . LEU A 1 188 ? -17.066 3.776 39.617 1.00 70.75 188 LEU A N 1
ATOM 1504 C CA . LEU A 1 188 ? -17.403 3.124 40.885 1.00 70.75 188 LEU A CA 1
ATOM 1505 C C . LEU A 1 188 ? -16.934 3.899 42.112 1.00 70.75 188 LEU A C 1
ATOM 1507 O O . LEU A 1 188 ? -17.010 3.396 43.234 1.00 70.75 188 LEU A O 1
ATOM 1511 N N . ARG A 1 189 ? -16.379 5.094 41.916 1.00 75.00 189 ARG A N 1
ATOM 1512 C CA . ARG A 1 189 ? -15.911 5.915 43.028 1.00 75.00 189 ARG A CA 1
ATOM 1513 C C . ARG A 1 189 ? -17.111 6.555 43.705 1.00 75.00 189 ARG A C 1
ATOM 1515 O O . ARG A 1 189 ? -18.064 6.942 43.040 1.00 75.00 189 ARG A O 1
ATOM 1522 N N . ASP A 1 190 ? -17.016 6.724 45.018 1.00 78.75 190 ASP A N 1
ATOM 1523 C CA . ASP A 1 190 ? -17.985 7.494 45.793 1.00 78.75 190 ASP A CA 1
ATOM 1524 C C . ASP A 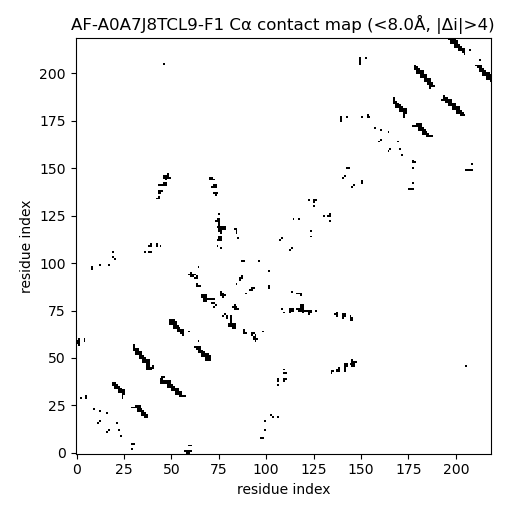1 190 ? -17.822 8.990 45.476 1.00 78.75 190 ASP A C 1
ATOM 1526 O O . ASP A 1 190 ? -17.058 9.723 46.106 1.00 78.75 190 ASP A O 1
ATOM 1530 N N . ASN A 1 191 ? -18.434 9.402 44.369 1.00 81.12 191 ASN A N 1
ATOM 1531 C CA . ASN A 1 191 ? -18.419 10.753 43.832 1.00 81.12 191 ASN A CA 1
ATOM 1532 C C . ASN A 1 191 ? -19.771 11.039 43.130 1.00 81.12 191 ASN A C 1
ATOM 1534 O O . ASN A 1 191 ? -20.578 10.125 42.961 1.00 81.12 191 ASN A O 1
ATOM 1538 N N . PRO A 1 192 ? -20.054 12.283 42.700 1.00 82.62 192 PRO A N 1
ATOM 1539 C CA . PRO A 1 192 ? -21.342 12.641 42.085 1.00 82.62 192 PRO A CA 1
ATOM 1540 C C . PRO A 1 192 ? -21.720 11.868 40.809 1.00 82.62 192 PRO A C 1
ATOM 1542 O O . PRO A 1 192 ? -22.875 11.898 40.397 1.00 82.62 192 PRO A O 1
ATOM 1545 N N . TYR A 1 193 ? -20.755 11.204 40.183 1.00 77.12 193 TYR A N 1
ATOM 1546 C CA . TYR A 1 193 ? -20.881 10.397 38.975 1.00 77.12 193 TYR A CA 1
ATOM 1547 C C . TYR A 1 193 ? -20.873 8.885 39.258 1.00 77.12 193 TYR A C 1
ATOM 1549 O O . TYR A 1 193 ? -20.800 8.095 38.319 1.00 77.12 193 TYR A O 1
ATOM 1557 N N . ALA A 1 194 ? -20.936 8.468 40.529 1.00 82.19 194 ALA A N 1
ATOM 1558 C CA . ALA A 1 194 ? -20.989 7.063 40.924 1.00 82.19 194 ALA A CA 1
ATOM 1559 C C . ALA A 1 194 ? -22.121 6.313 40.202 1.00 82.19 194 ALA A C 1
ATOM 1561 O O . ALA A 1 194 ? -23.268 6.760 40.174 1.00 82.19 194 ALA A O 1
ATOM 1562 N N . GLY A 1 195 ? -21.800 5.154 39.627 1.00 79.38 195 GLY A N 1
ATOM 1563 C CA . GLY A 1 195 ? -22.716 4.360 38.805 1.00 79.38 195 GLY A CA 1
ATOM 1564 C C . GLY A 1 195 ? -22.888 4.878 37.373 1.00 79.38 195 GLY A C 1
ATOM 1565 O O . GLY A 1 195 ? -23.630 4.269 36.603 1.00 79.38 195 GLY A O 1
ATOM 1566 N N . GLY A 1 196 ? -22.214 5.971 37.005 1.00 85.19 196 GLY A N 1
ATOM 1567 C CA . GLY A 1 196 ? -22.204 6.510 35.651 1.00 85.19 196 GLY A CA 1
ATOM 1568 C C . GLY A 1 196 ? -21.482 5.592 34.667 1.00 85.19 196 GLY A C 1
ATOM 1569 O O . GLY A 1 196 ? -20.470 4.967 35.000 1.00 85.19 196 GLY A O 1
ATOM 1570 N N . VAL A 1 197 ? -22.012 5.535 33.447 1.00 88.00 197 VAL A N 1
ATOM 1571 C CA . VAL A 1 197 ? -21.398 4.878 32.293 1.00 88.00 197 VAL A CA 1
ATOM 1572 C C . VAL A 1 197 ? -20.955 5.977 31.347 1.00 88.00 197 VAL A C 1
ATOM 1574 O O . VAL A 1 197 ? -21.785 6.774 30.925 1.00 88.00 197 VAL A O 1
ATOM 1577 N N . PHE A 1 198 ? -19.664 6.012 31.044 1.00 90.25 198 PHE A N 1
ATOM 1578 C CA . PHE A 1 198 ? -19.077 6.981 30.133 1.00 90.25 198 PHE A CA 1
ATOM 1579 C C . PHE A 1 198 ? -18.618 6.275 28.874 1.00 90.25 198 PHE A C 1
ATOM 1581 O O . PHE A 1 198 ? -17.830 5.327 28.943 1.00 90.25 198 PHE A O 1
ATOM 1588 N N . GLU A 1 199 ? -19.082 6.755 27.735 1.00 92.94 199 GLU A N 1
ATOM 1589 C CA . GLU A 1 199 ? -18.616 6.317 26.434 1.00 92.94 199 GLU A CA 1
ATOM 1590 C C . GLU A 1 199 ? -17.539 7.268 25.931 1.00 92.94 199 GLU A C 1
ATOM 1592 O O . GLU A 1 199 ? -17.659 8.496 25.974 1.00 92.94 199 GLU A O 1
ATOM 1597 N N . VAL A 1 200 ? -16.445 6.679 25.471 1.00 94.69 200 VAL A N 1
ATOM 1598 C CA . VAL A 1 200 ? -15.241 7.391 25.083 1.00 94.69 200 VAL A CA 1
ATOM 1599 C C . VAL A 1 200 ? -14.814 6.925 23.709 1.00 94.69 200 VAL A C 1
ATOM 1601 O O . VAL A 1 200 ? -14.664 5.734 23.455 1.00 94.69 200 VAL A O 1
ATOM 1604 N N . ASP A 1 201 ? -14.575 7.887 22.842 1.00 96.25 201 ASP A N 1
ATOM 1605 C CA . ASP A 1 201 ? -14.037 7.695 21.514 1.00 96.25 201 ASP A CA 1
ATOM 1606 C C . ASP A 1 201 ? -12.524 7.955 21.520 1.00 96.25 201 ASP A C 1
ATOM 1608 O O . ASP A 1 201 ? -12.049 8.920 22.129 1.00 96.25 201 ASP A O 1
ATOM 1612 N N . ILE A 1 202 ? -11.755 7.063 20.896 1.00 96.06 202 ILE A N 1
ATOM 1613 C CA . ILE A 1 202 ? -10.292 7.043 20.937 1.00 96.06 202 ILE A CA 1
ATOM 1614 C C . ILE A 1 202 ? -9.754 6.917 19.510 1.00 96.06 202 ILE A C 1
ATOM 1616 O O . ILE A 1 202 ? -9.958 5.909 18.840 1.00 96.06 202 ILE A O 1
ATOM 1620 N N . HIS A 1 203 ? -8.996 7.916 19.065 1.00 95.25 203 HIS A N 1
ATOM 1621 C CA . HIS A 1 203 ? -8.355 7.935 17.752 1.00 95.25 203 HIS A CA 1
ATOM 1622 C C . HIS A 1 203 ? -6.830 7.892 17.884 1.00 95.25 203 HIS A C 1
ATOM 1624 O O . HIS A 1 203 ? -6.216 8.806 18.446 1.00 95.25 203 HIS A O 1
ATOM 1630 N N . PHE A 1 204 ? -6.207 6.852 17.335 1.00 93.62 204 PHE A N 1
ATOM 1631 C CA . PHE A 1 204 ? -4.758 6.662 17.361 1.00 93.62 204 PHE A CA 1
ATOM 1632 C C . PHE A 1 204 ? -4.085 7.423 16.206 1.00 93.62 204 PHE A C 1
ATOM 1634 O O . PHE A 1 204 ? -4.444 7.210 15.044 1.00 93.62 204 PHE A O 1
ATOM 1641 N N . PRO A 1 205 ? -3.088 8.288 16.474 1.00 91.31 205 PRO A N 1
ATOM 1642 C CA . PRO A 1 205 ? -2.333 8.953 15.420 1.00 91.31 205 PRO A CA 1
ATOM 1643 C C . PRO A 1 205 ? -1.365 7.985 14.730 1.00 91.31 205 PRO A C 1
ATOM 1645 O O . PRO A 1 205 ? -0.932 6.978 15.293 1.00 91.31 205 PRO A O 1
ATOM 1648 N N . LEU A 1 206 ? -0.930 8.349 13.521 1.00 86.50 206 LEU A N 1
ATOM 1649 C CA . LEU A 1 206 ? 0.089 7.604 12.769 1.00 86.50 206 LEU A CA 1
ATOM 1650 C C . LEU A 1 206 ? 1.456 7.575 13.470 1.00 86.50 206 LEU A C 1
ATOM 1652 O O . LEU A 1 206 ? 2.313 6.772 13.121 1.00 86.50 206 LEU A O 1
ATOM 1656 N N . GLN A 1 207 ? 1.675 8.469 14.434 1.00 87.88 207 GLN A N 1
ATOM 1657 C CA . GLN A 1 207 ? 2.905 8.595 15.210 1.00 87.88 207 GLN A CA 1
ATOM 1658 C C . GLN A 1 207 ? 2.842 7.834 16.546 1.00 87.88 207 GLN A C 1
ATOM 1660 O O . GLN A 1 207 ? 3.790 7.900 17.329 1.00 87.88 207 GLN A O 1
ATOM 1665 N N . TYR A 1 208 ? 1.757 7.107 16.828 1.00 89.19 208 TYR A N 1
ATOM 1666 C CA . TYR A 1 208 ? 1.622 6.312 18.048 1.00 89.19 208 TYR A CA 1
ATOM 1667 C C . TYR A 1 208 ? 2.753 5.259 18.161 1.00 89.19 208 TYR A C 1
ATOM 1669 O O . TYR A 1 208 ? 3.081 4.615 17.160 1.00 89.19 208 TYR A O 1
ATOM 1677 N N . PRO A 1 209 ? 3.388 5.062 19.337 1.00 88.81 209 PRO A N 1
ATOM 1678 C CA . PRO A 1 209 ? 3.049 5.613 20.656 1.00 88.81 209 PRO A CA 1
ATOM 1679 C C . PRO A 1 209 ? 3.763 6.927 21.023 1.00 88.81 209 PRO A C 1
ATOM 1681 O O . PRO A 1 209 ? 3.676 7.369 22.166 1.00 88.81 209 PRO A O 1
ATOM 1684 N N . PHE A 1 210 ? 4.495 7.553 20.097 1.00 91.06 210 PHE A N 1
ATOM 1685 C CA . PHE A 1 210 ? 5.216 8.803 20.373 1.00 91.06 210 PHE A CA 1
ATOM 1686 C C . PHE A 1 210 ? 4.284 10.016 20.461 1.00 91.06 210 PHE A C 1
ATOM 1688 O O . PHE A 1 210 ? 4.580 10.964 21.186 1.00 91.06 210 PHE A O 1
ATOM 1695 N N . GLU A 1 211 ? 3.159 9.975 19.747 1.00 92.25 211 GLU A N 1
ATOM 1696 C CA . GLU A 1 211 ? 2.038 10.898 19.922 1.00 92.25 211 GLU A CA 1
ATOM 1697 C C . GLU A 1 211 ? 0.868 10.155 20.593 1.00 92.25 211 GLU A C 1
ATOM 1699 O O . GLU A 1 211 ? 0.534 9.048 20.157 1.00 92.25 211 GLU A O 1
ATOM 1704 N N . PRO A 1 212 ? 0.256 10.712 21.657 1.00 93.06 212 PRO A N 1
ATOM 1705 C CA . PRO A 1 212 ? -0.843 10.055 22.357 1.00 93.06 212 PRO A CA 1
ATOM 1706 C C . PRO A 1 212 ? -2.130 10.035 21.514 1.00 93.06 212 PRO A C 1
ATOM 1708 O O . PRO A 1 212 ? -2.333 10.914 20.672 1.00 93.06 212 PRO A O 1
ATOM 1711 N N . PRO A 1 213 ? -3.036 9.069 21.753 1.00 95.31 213 PRO A N 1
ATOM 1712 C CA . PRO A 1 213 ? -4.331 9.041 21.095 1.00 95.31 213 PRO A CA 1
ATOM 1713 C C . PRO A 1 213 ? -5.176 10.250 21.502 1.00 95.31 213 PRO A C 1
ATOM 1715 O O . PRO A 1 213 ? -5.106 10.737 22.634 1.00 95.31 213 PRO A O 1
ATOM 1718 N N . LYS A 1 214 ? -6.007 10.720 20.572 1.00 95.69 214 LYS A N 1
ATOM 1719 C CA . LYS A 1 214 ? -7.029 11.728 20.855 1.00 95.69 214 LYS A CA 1
ATOM 1720 C C . LYS A 1 214 ? -8.223 11.033 21.486 1.00 95.69 214 LYS A C 1
ATOM 1722 O O . LYS A 1 214 ? -8.696 10.036 20.951 1.00 95.69 214 LYS A O 1
ATOM 1727 N N . VAL A 1 215 ? -8.686 11.562 22.611 1.00 95.06 215 VAL A N 1
ATOM 1728 C CA . VAL A 1 215 ? -9.742 10.958 23.425 1.00 95.06 215 VAL A CA 1
ATOM 1729 C C . VAL A 1 215 ? -10.873 11.963 23.599 1.00 95.06 215 VAL A C 1
ATOM 1731 O O . VAL A 1 215 ? -10.620 13.107 23.982 1.00 95.06 215 VAL A O 1
ATOM 1734 N N . GLN A 1 216 ? -12.107 11.545 23.331 1.00 94.25 216 GLN A N 1
ATOM 1735 C CA . GLN A 1 216 ? -13.296 12.384 23.454 1.00 94.25 216 GLN A CA 1
ATOM 1736 C C . GLN A 1 216 ? -14.422 11.620 24.154 1.00 94.25 216 GLN A C 1
ATOM 1738 O O . GLN A 1 216 ? -14.728 10.496 23.782 1.00 94.25 216 GLN A O 1
ATOM 1743 N N . ILE A 1 217 ? -15.061 12.234 25.153 1.00 90.50 217 ILE A N 1
ATOM 1744 C CA . ILE A 1 217 ? -16.277 11.680 25.768 1.00 90.50 217 ILE A CA 1
ATOM 1745 C C . ILE A 1 217 ? -17.447 11.924 24.811 1.00 90.50 217 ILE A C 1
ATOM 1747 O O . ILE A 1 217 ? -17.624 13.049 24.334 1.00 90.50 217 ILE A O 1
ATOM 1751 N N . ILE A 1 218 ? -18.215 10.877 24.525 1.00 90.75 218 ILE A N 1
ATOM 1752 C CA . ILE A 1 218 ? -19.324 10.889 23.560 1.00 90.75 218 ILE A CA 1
ATOM 1753 C C . ILE A 1 218 ? -20.688 10.568 24.187 1.00 90.75 218 ILE A C 1
ATOM 1755 O O . ILE A 1 218 ? -21.706 10.831 23.547 1.00 90.75 218 ILE A O 1
ATOM 1759 N N . GLY A 1 219 ? -20.719 10.078 25.430 1.00 75.00 219 GLY A N 1
ATOM 1760 C CA . GLY A 1 219 ? -21.939 9.729 26.161 1.00 75.00 219 GLY A CA 1
ATOM 1761 C C . GLY A 1 219 ? -21.689 9.590 27.647 1.00 75.00 219 GLY A C 1
ATOM 1762 O O . GLY A 1 219 ? -20.602 9.078 27.998 1.00 75.00 219 GLY A O 1
#

Mean predicted aligned error: 5.87 Å

Secondary structure (DSSP, 8-state):
-HHHHHHHHHHHHHHS--TT-EEEEETTEEEEEEEEEEPPTTSTTTT-EEEEEEE--TTTTSS--EEEESS---BTTB-TT-BB--GGGTTT--TT--HHHHHHHHHHHHHS---SS-SSHHHHHHHHH-HHHHHHHHHHHHHHHHSTHHHHHHHHHHHHHHHS--TTEEEEEETTEEEEEEEEEE--SSSTTTT-EEEEEEE--TTTTTSPPEEEE--

InterPro domains:
  IPR000608 Ubiquitin-conjugating (UBC), catalytic core domain [PF00179] (5-141)
  IPR000608 Ubiquitin-conjugating (UBC), catalytic core domain [PF00179] (154-217)
  IPR000608 Ubiquitin-conjugating (UBC), catalytic core domain [PS50127] (1-147)
  IPR000608 Ubiquitin-conjugating (UBC), catalytic core domain [PS50127] (149-219)
  IPR016135 Ubiquitin-conjugating enzyme/RWD-like [G3DSA:3.10.110.10] (1-148)
  IPR016135 Ubiquitin-conjugating enzyme/RWD-like [G3DSA:3.10.110.10] (149-218)
  IPR016135 Ubiquitin-conjugating enzyme/RWD-like [SSF54495] (2-151)
  IPR016135 Ubiquitin-conjugating enzyme/RWD-like [SSF54495] (152-217)

Organism: Gossypium davidsonii (NCBI:txid34287)

Solvent-accessible surface area (backbone atoms only — not comparable to full-atom values): 11887 Å² total; per-residue (Å²): 111,27,66,64,52,49,55,47,53,53,50,51,40,72,75,58,63,58,93,70,43,50,77,44,57,46,80,91,44,78,49,33,30,40,34,39,29,62,33,51,81,99,34,46,34,42,82,14,47,41,40,32,40,35,40,49,48,86,61,26,54,80,45,58,55,50,56,30,37,70,35,65,63,69,46,29,33,32,37,98,81,20,44,62,49,53,55,60,62,56,86,64,44,50,65,86,64,47,70,69,56,53,53,48,51,56,55,46,36,71,71,55,67,60,75,89,63,39,62,28,58,68,52,38,46,35,48,74,78,36,50,66,60,39,39,54,54,25,30,47,35,21,47,74,48,21,34,55,72,38,45,54,49,51,55,51,50,50,53,47,42,72,74,56,63,58,96,51,43,52,70,48,54,48,96,70,36,82,48,36,30,41,30,40,40,50,37,81,53,100,52,101,54,47,77,36,70,38,34,33,42,36,39,53,48,94,55,35,85,84,40,74,59,50,74,43,82,77,79

Nearest PDB structures (foldseek):
  8gbq-assembly1_A  TM=9.880E-01  e=1.173E-21  Homo sapiens
  6sqr-assembly1_E  TM=9.755E-01  e=1.324E-21  Homo sapiens
  5d0k-assembly4_J  TM=9.847E-01  e=3.284E-21  Homo sapiens
  3ptf-assembly1_A  TM=9.809E-01  e=8.655E-21  Homo sapiens
  4v3l-assembly1_A  TM=9.782E-01  e=4.445E-21  Homo sapiens

Radius of gyration: 22.36 Å; Cα contacts (8 Å, |Δi|>4): 378; chains: 1; bounding box: 48×27×71 Å

Sequence (219 aa):
MASKRILKELKDLQKDPPNFCSLAPENEDMFIWQATMPGPLNSPYEGGKFELRIHLPPDYPFKPPKVAFRSKIFHPNINKNGSIGIDILKDKWTPALTISKVMLSIYSILGDPMLNDPLEENIANMYKTDRSQYEKVARNWTQKYAMGPVYETISKELKGLERFPPSYGSAGPVDGDMFHWQATILDLRDNPYAGGVFEVDIHFPLQYPFEPPKVQIIG

pLDDT: mean 93.17, std 4.82, range [70.75, 98.38]